Protein AF-A0A3B9MFW6-F1 (afdb_monomer_lite)

Foldseek 3Di:
DPPPVVVVVVVVVVVVVVCCVVCVVVVVVCVVPVPLLLVLVQVLVVVLQVVDPQKDWFDDDSFKTKIDGPVLLDPLQLFADDDGPSSGQWIWIWGRDPQWTKIWIKRFHGDPVSSQLVQVLLVVDPPLWDWPDPDDDPTIITTHMDTQGGNVQNPPDDSVSSSVSNVVVSVVCVVPNVVVVVVSVVVSD

pLDDT: mean 90.68, std 11.29, range [43.19, 98.69]

Secondary structure (DSSP, 8-state):
--HHHHHHHHHHHHHHHHHHHHHHHHHHHHHHT---HHHHHHHHHHHHHHHSTTEEEEEE-SSEEEEEEGGG-STTTT---SS-TT--SEEEEEEEETTEEEEEEEE-SS-HHHHHHHHHHHHHSTTT---SSSS--SS-EEEEEEEEE-GGGGTT--HHHHHHHHHHHHHHIIIIIHHHHHHHHHTT-

Radius of gyration: 21.05 Å; chains: 1; bounding box: 58×40×54 Å

Sequence (189 aa):
MLRRHIVSESEIAELCRRIYRKHQRALDLIYE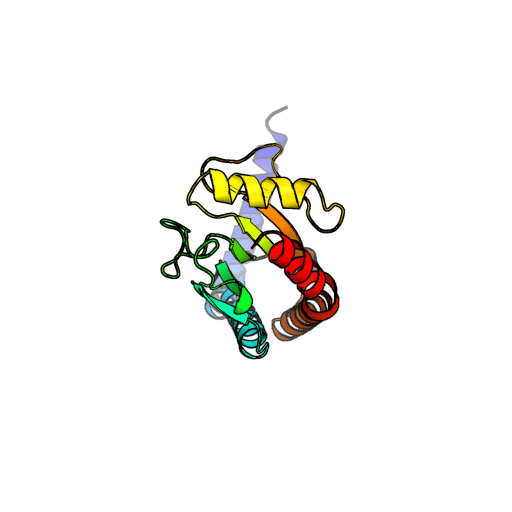HRPDQQAAVREVLEGLVREAPSLILDHSSKSYIRFAPQEWDVPTLLSGEGWTESGRILLFEFMNSPNRLKLGLHIGPGPDPIRQRLFDMAQKHPPLFRTQSKSLNRQFNVIYGKSFLMPKDYEDTNIEQLGKEIRKHWSEFESNDLPRILAAIRDES

Structure (mmCIF, N/CA/C/O backbone):
data_AF-A0A3B9MFW6-F1
#
_entry.id   AF-A0A3B9MFW6-F1
#
loop_
_atom_site.group_PDB
_atom_site.id
_atom_site.type_symbol
_atom_site.label_atom_id
_atom_site.label_alt_id
_atom_site.label_comp_id
_atom_site.label_asym_id
_atom_site.label_entity_id
_atom_site.label_seq_id
_atom_site.pdbx_PDB_ins_code
_atom_site.Cartn_x
_atom_site.Cartn_y
_atom_site.Cartn_z
_atom_site.occupancy
_atom_site.B_iso_or_equiv
_atom_site.auth_seq_id
_atom_site.auth_comp_id
_atom_site.auth_asym_id
_atom_site.auth_atom_id
_atom_site.pdbx_PDB_model_num
ATOM 1 N N . MET A 1 1 ? 38.420 25.855 -2.561 1.00 53.12 1 MET A N 1
ATOM 2 C CA . MET A 1 1 ? 38.047 24.455 -2.868 1.00 53.12 1 MET A CA 1
ATOM 3 C C . MET A 1 1 ? 36.670 24.383 -3.548 1.00 53.12 1 MET A C 1
ATOM 5 O O . MET A 1 1 ? 35.735 23.863 -2.965 1.00 53.12 1 MET A O 1
ATOM 9 N N . LEU A 1 2 ? 36.525 24.904 -4.776 1.00 49.03 2 LEU A N 1
ATOM 10 C CA . LEU A 1 2 ? 35.245 24.894 -5.527 1.00 49.03 2 LEU A CA 1
ATOM 11 C C . LEU A 1 2 ? 35.368 24.333 -6.959 1.00 49.03 2 LEU A C 1
ATOM 13 O O . LEU A 1 2 ? 34.366 24.072 -7.607 1.00 49.03 2 LEU A O 1
ATOM 17 N N . ARG A 1 3 ? 36.589 24.089 -7.457 1.00 43.19 3 ARG A N 1
ATOM 18 C CA . ARG A 1 3 ? 36.821 23.610 -8.835 1.00 43.19 3 ARG A CA 1
ATOM 19 C C . ARG A 1 3 ? 36.699 22.097 -9.020 1.00 43.19 3 ARG A C 1
ATOM 21 O O . ARG A 1 3 ? 36.562 21.643 -10.144 1.00 43.19 3 ARG A O 1
ATOM 28 N N . ARG A 1 4 ? 36.755 21.309 -7.943 1.00 45.91 4 ARG A N 1
ATOM 29 C CA . ARG A 1 4 ? 36.869 19.845 -8.051 1.00 45.91 4 ARG A CA 1
ATOM 30 C C . ARG A 1 4 ? 35.531 19.129 -8.284 1.00 45.91 4 ARG A C 1
ATOM 32 O O . ARG A 1 4 ? 35.548 18.056 -8.857 1.00 45.91 4 ARG A O 1
ATOM 39 N N . HIS A 1 5 ? 34.407 19.739 -7.898 1.00 47.66 5 HIS A N 1
ATOM 40 C CA . HIS A 1 5 ? 33.068 19.161 -8.093 1.00 47.66 5 HIS A CA 1
ATOM 41 C C . HIS A 1 5 ? 32.462 19.499 -9.468 1.00 47.66 5 HIS A C 1
ATOM 43 O O . HIS A 1 5 ? 31.729 18.694 -10.027 1.00 47.66 5 HIS A O 1
ATOM 49 N N . ILE A 1 6 ? 32.828 20.643 -10.058 1.00 51.16 6 ILE A N 1
ATOM 50 C CA . ILE A 1 6 ? 32.321 21.079 -11.374 1.00 51.16 6 ILE A CA 1
ATOM 51 C C . ILE A 1 6 ? 33.011 20.310 -12.520 1.00 51.16 6 ILE A C 1
ATOM 53 O O . ILE A 1 6 ? 32.387 19.973 -13.522 1.00 51.16 6 ILE A O 1
ATOM 57 N N . VAL A 1 7 ? 34.303 19.991 -12.371 1.00 51.62 7 VAL A N 1
ATOM 58 C CA . VAL A 1 7 ? 35.086 19.274 -13.398 1.00 51.62 7 VAL A CA 1
ATOM 59 C C . VAL A 1 7 ? 34.667 17.801 -13.512 1.00 51.62 7 VAL A C 1
ATOM 61 O O . VAL A 1 7 ? 34.563 17.286 -14.622 1.00 51.62 7 VAL A O 1
ATOM 64 N N . SER A 1 8 ? 34.332 17.142 -12.398 1.00 54.03 8 SER A N 1
ATOM 65 C CA . SER A 1 8 ? 33.863 15.750 -12.393 1.00 54.03 8 SER A CA 1
ATOM 66 C C . SER A 1 8 ? 32.491 15.570 -13.052 1.00 54.03 8 SER A C 1
ATOM 68 O O . SER A 1 8 ? 32.270 14.578 -13.742 1.00 54.03 8 SER A O 1
ATOM 70 N N . GLU A 1 9 ? 31.582 16.540 -12.907 1.00 57.72 9 GLU A N 1
ATOM 71 C CA . GLU A 1 9 ? 30.306 16.532 -13.638 1.00 57.72 9 GLU A CA 1
ATOM 72 C C . GLU A 1 9 ? 30.518 16.720 -15.148 1.00 57.72 9 GLU A C 1
ATOM 74 O O . GLU A 1 9 ? 29.837 16.083 -15.950 1.00 57.72 9 GLU A O 1
ATOM 79 N N . SER A 1 10 ? 31.508 17.529 -15.546 1.00 71.56 10 SER A N 1
ATOM 80 C CA . SER A 1 10 ? 31.838 17.776 -16.955 1.00 71.56 10 SER A CA 1
ATOM 81 C C . SER A 1 10 ? 32.406 16.540 -17.659 1.00 71.56 10 SER A C 1
ATOM 83 O O . SER A 1 10 ? 31.985 16.229 -18.774 1.00 71.56 10 SER A O 1
ATOM 85 N N . GLU A 1 11 ? 33.323 15.809 -17.021 1.00 78.69 11 GLU A N 1
ATOM 86 C CA . GLU A 1 11 ? 33.934 14.602 -17.600 1.00 78.69 11 GLU A CA 1
ATOM 87 C C . GLU A 1 11 ? 32.929 13.450 -17.719 1.00 78.69 11 GLU A C 1
ATOM 89 O O . GLU A 1 11 ? 32.847 12.798 -18.764 1.00 78.69 11 GLU A O 1
ATOM 94 N N . ILE A 1 12 ? 32.101 13.241 -16.688 1.00 82.38 12 ILE A N 1
ATOM 95 C CA . ILE A 1 12 ? 31.014 12.253 -16.730 1.00 82.38 12 ILE A CA 1
ATOM 96 C C . ILE A 1 12 ? 30.009 12.633 -17.822 1.00 82.38 12 ILE A C 1
ATOM 98 O O . ILE A 1 12 ? 29.610 11.776 -18.611 1.00 82.38 12 ILE A O 1
ATOM 102 N N . ALA A 1 13 ? 29.633 13.911 -17.928 1.00 82.38 13 ALA A N 1
ATOM 103 C CA . ALA A 1 13 ? 28.704 14.376 -18.953 1.00 82.38 13 ALA A CA 1
ATOM 104 C C . ALA A 1 13 ? 29.271 14.237 -20.376 1.00 82.38 13 ALA A C 1
ATOM 106 O O . ALA A 1 13 ? 28.531 13.914 -21.307 1.00 82.38 13 ALA A O 1
ATOM 107 N N . GLU A 1 14 ? 30.566 14.476 -20.591 1.00 87.00 14 GLU A N 1
ATOM 108 C CA . GLU A 1 14 ? 31.216 14.233 -21.884 1.00 87.00 14 GLU A CA 1
ATOM 109 C C . GLU A 1 14 ? 31.305 12.747 -22.224 1.00 87.00 14 GLU A C 1
ATOM 111 O O . GLU A 1 14 ? 31.021 12.363 -23.363 1.00 87.00 14 GLU A O 1
ATOM 116 N N . LEU A 1 15 ? 31.630 11.900 -21.245 1.00 86.38 15 LEU A N 1
ATOM 117 C CA . LEU A 1 15 ? 31.631 10.453 -21.421 1.00 86.38 15 LEU A CA 1
ATOM 118 C C . LEU A 1 15 ? 30.230 9.944 -21.781 1.00 86.38 15 LEU A C 1
ATOM 120 O O . LEU A 1 15 ? 30.081 9.226 -22.769 1.00 86.38 15 LEU A O 1
ATOM 124 N N . CYS A 1 16 ? 29.199 10.383 -21.056 1.00 84.56 16 CYS A N 1
ATOM 125 C CA . CYS A 1 16 ? 27.806 10.051 -21.352 1.00 84.56 16 CYS A CA 1
ATOM 126 C C . CYS A 1 16 ? 27.409 10.515 -22.759 1.00 84.56 16 CYS A C 1
ATOM 128 O O . CYS A 1 16 ? 26.848 9.732 -23.524 1.00 84.56 16 CYS A O 1
ATOM 130 N N . ARG A 1 17 ? 27.770 11.747 -23.156 1.00 85.88 17 ARG A N 1
ATOM 131 C CA . ARG A 1 17 ? 27.522 12.263 -24.517 1.00 85.88 17 ARG A CA 1
ATOM 132 C C . ARG A 1 17 ? 28.207 11.417 -25.590 1.00 85.88 17 ARG A C 1
ATOM 134 O O . ARG A 1 17 ? 27.612 11.167 -26.636 1.00 85.88 17 ARG A O 1
ATOM 141 N N . ARG A 1 18 ? 29.441 10.962 -25.352 1.00 90.12 18 ARG A N 1
ATOM 142 C CA . ARG A 1 18 ? 30.176 10.083 -26.276 1.00 90.12 18 ARG A CA 1
ATOM 143 C C . ARG A 1 18 ? 29.538 8.701 -26.388 1.00 90.12 18 ARG A C 1
ATOM 145 O O . ARG A 1 18 ? 29.391 8.212 -27.505 1.00 90.12 18 ARG A O 1
ATOM 152 N N . ILE A 1 19 ? 29.153 8.094 -25.264 1.00 89.06 19 ILE A N 1
ATOM 153 C CA . ILE A 1 19 ? 28.461 6.798 -25.233 1.00 89.06 19 ILE A CA 1
ATOM 154 C C . ILE A 1 19 ? 27.134 6.908 -25.982 1.00 89.06 19 ILE A C 1
ATOM 156 O O . ILE A 1 19 ? 26.886 6.108 -26.883 1.00 89.06 19 ILE A O 1
ATOM 160 N N . TYR A 1 20 ? 26.339 7.939 -25.676 1.00 86.00 20 TYR A N 1
ATOM 161 C CA . TYR A 1 20 ? 25.053 8.161 -26.324 1.00 86.00 20 TYR A CA 1
ATOM 162 C C . TYR A 1 20 ? 25.209 8.341 -27.833 1.00 86.00 20 TYR A C 1
ATOM 164 O O . TYR A 1 20 ? 24.605 7.597 -28.587 1.00 86.00 20 TYR A O 1
ATOM 172 N N . ARG A 1 21 ? 26.105 9.222 -28.302 1.00 88.75 21 ARG A N 1
ATOM 173 C CA . ARG A 1 21 ? 26.347 9.407 -29.748 1.00 88.75 21 ARG A CA 1
ATOM 174 C C . ARG A 1 21 ? 26.809 8.131 -30.453 1.00 88.75 21 ARG A C 1
ATOM 176 O O . ARG A 1 21 ? 26.393 7.872 -31.576 1.00 88.75 21 ARG A O 1
ATOM 183 N N . LYS A 1 22 ? 27.685 7.344 -29.821 1.00 93.44 22 LYS A N 1
ATOM 184 C CA . LYS A 1 22 ? 28.248 6.125 -30.421 1.00 93.44 22 LYS A CA 1
ATOM 185 C C . LYS A 1 22 ? 27.229 4.985 -30.492 1.00 93.44 22 LYS A C 1
ATOM 187 O O . LYS A 1 22 ? 27.280 4.184 -31.421 1.00 93.44 22 LYS A O 1
ATOM 192 N N . HIS A 1 23 ? 26.326 4.907 -29.518 1.00 92.00 23 HIS A N 1
ATOM 193 C CA . HIS A 1 23 ? 25.383 3.800 -29.358 1.00 92.00 23 HIS A CA 1
ATOM 194 C C . HIS A 1 23 ? 23.920 4.248 -29.420 1.00 92.00 23 HIS A C 1
ATOM 196 O O . HIS A 1 23 ? 23.051 3.521 -28.951 1.00 92.00 23 HIS A O 1
ATOM 202 N N . GLN A 1 24 ? 23.644 5.406 -30.025 1.00 86.88 24 GLN A N 1
ATOM 203 C CA . GLN A 1 24 ? 22.339 6.070 -29.991 1.00 86.88 24 GLN A CA 1
ATOM 204 C C . GLN A 1 24 ? 21.205 5.121 -30.369 1.00 86.88 24 GLN A C 1
ATOM 206 O O . GLN A 1 24 ? 20.318 4.884 -29.566 1.00 86.88 24 GLN A O 1
ATOM 211 N N . ARG A 1 25 ? 21.295 4.474 -31.537 1.00 86.12 25 ARG A N 1
ATOM 212 C CA . ARG A 1 25 ? 20.259 3.546 -32.011 1.00 86.12 25 ARG A CA 1
ATOM 213 C C . ARG A 1 25 ? 19.995 2.395 -31.038 1.00 86.12 25 ARG A C 1
ATOM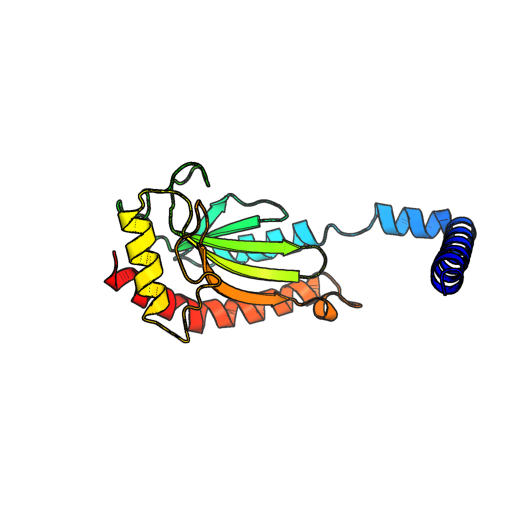 215 O O . ARG A 1 25 ? 18.853 1.991 -30.883 1.00 86.12 25 ARG A O 1
ATOM 222 N N . ALA A 1 26 ? 21.035 1.859 -30.399 1.00 85.31 26 ALA A N 1
ATOM 223 C CA . ALA A 1 26 ? 20.880 0.780 -29.427 1.00 85.31 26 ALA A CA 1
ATOM 224 C C . ALA A 1 26 ? 20.267 1.289 -28.115 1.00 85.31 26 ALA A C 1
ATOM 226 O O . ALA A 1 26 ? 19.393 0.631 -27.567 1.00 85.31 26 ALA A O 1
ATOM 227 N N . LEU A 1 27 ? 20.692 2.458 -27.627 1.00 84.75 27 LEU A N 1
ATOM 228 C CA . LEU A 1 27 ? 20.162 3.061 -26.402 1.00 84.75 27 LEU A CA 1
ATOM 229 C C . LEU A 1 27 ? 18.717 3.536 -26.567 1.00 84.75 27 LEU A C 1
ATOM 231 O O . LEU A 1 27 ? 17.918 3.326 -25.661 1.00 84.75 27 LEU A O 1
ATOM 235 N N . ASP A 1 28 ? 18.379 4.109 -27.721 1.00 81.62 28 ASP A N 1
ATOM 236 C CA . ASP A 1 28 ? 17.018 4.520 -28.065 1.00 81.62 28 ASP A CA 1
ATOM 237 C C . ASP A 1 28 ? 16.109 3.288 -28.162 1.00 81.62 28 ASP A C 1
ATOM 239 O O . ASP A 1 28 ? 15.074 3.259 -27.509 1.00 81.62 28 ASP A O 1
ATOM 243 N N . LEU A 1 29 ? 16.541 2.213 -28.837 1.00 82.12 29 LEU A N 1
ATOM 244 C CA . LEU A 1 29 ? 15.804 0.940 -28.859 1.00 82.12 29 LEU A CA 1
ATOM 245 C C . LEU A 1 29 ? 15.634 0.330 -27.458 1.00 82.12 29 LEU A C 1
ATOM 247 O O . LEU A 1 29 ? 14.560 -0.165 -27.129 1.00 82.12 29 LEU A O 1
ATOM 251 N N . ILE A 1 30 ? 16.670 0.363 -26.611 1.00 79.50 30 ILE A N 1
ATOM 252 C CA . ILE A 1 30 ? 16.579 -0.103 -25.216 1.00 79.50 30 ILE A CA 1
ATOM 253 C C . ILE A 1 30 ? 15.569 0.739 -24.429 1.00 79.50 30 ILE A C 1
ATOM 255 O O . ILE A 1 30 ? 14.824 0.193 -23.619 1.00 79.50 30 ILE A O 1
ATOM 259 N N . TYR A 1 31 ? 15.546 2.054 -24.647 1.00 73.31 31 TYR A N 1
ATOM 260 C CA . TYR A 1 31 ? 14.617 2.959 -23.981 1.00 73.31 31 TYR A CA 1
ATOM 261 C C . TYR A 1 31 ? 13.174 2.754 -24.463 1.00 73.31 31 TYR A C 1
ATOM 263 O O . TYR A 1 31 ? 12.275 2.629 -23.635 1.00 73.31 31 TYR A O 1
ATOM 271 N N . GLU A 1 32 ? 12.958 2.653 -25.777 1.00 74.12 32 GLU A N 1
ATOM 272 C CA . GLU A 1 32 ? 11.653 2.408 -26.409 1.00 74.12 32 GLU A CA 1
ATOM 273 C C . GLU A 1 32 ? 11.050 1.064 -25.995 1.00 74.12 32 GLU A C 1
ATOM 275 O O . GLU A 1 32 ? 9.850 0.967 -25.742 1.00 74.12 32 GLU A O 1
ATOM 280 N N . HIS A 1 33 ? 11.884 0.030 -25.883 1.00 72.06 33 HIS A N 1
ATOM 281 C CA . HIS A 1 33 ? 11.461 -1.304 -25.469 1.00 72.06 33 HIS A CA 1
ATOM 282 C C . HIS A 1 33 ? 11.643 -1.559 -23.972 1.00 72.06 33 HIS A C 1
ATOM 284 O O . HIS A 1 33 ? 11.517 -2.707 -23.536 1.00 72.06 33 HIS A O 1
ATOM 290 N N . ARG A 1 34 ? 11.930 -0.524 -23.166 1.00 70.81 34 ARG A N 1
ATOM 291 C CA . ARG A 1 34 ? 12.083 -0.690 -21.721 1.00 70.81 34 ARG A CA 1
ATOM 292 C C . ARG A 1 34 ? 10.754 -1.197 -21.150 1.00 70.81 34 ARG A C 1
ATOM 294 O O . ARG A 1 34 ? 9.758 -0.478 -21.229 1.00 70.81 34 ARG A O 1
ATOM 301 N N . PRO A 1 35 ? 10.720 -2.394 -20.539 1.00 70.50 35 PRO A N 1
ATOM 302 C CA . PRO A 1 35 ? 9.499 -2.903 -19.935 1.00 70.50 35 PRO A CA 1
ATOM 303 C C . PRO A 1 35 ? 8.997 -1.924 -18.874 1.00 70.50 35 PRO A C 1
ATOM 305 O O . PRO A 1 35 ? 9.786 -1.442 -18.053 1.00 70.50 35 PRO A O 1
ATOM 308 N N . ASP A 1 36 ? 7.693 -1.643 -18.866 1.00 86.94 36 ASP A N 1
ATOM 309 C CA . ASP A 1 36 ? 7.070 -0.878 -17.788 1.00 86.94 36 ASP A CA 1
ATOM 310 C C . ASP A 1 36 ? 7.022 -1.746 -16.525 1.00 86.94 36 ASP A C 1
ATOM 312 O O . ASP A 1 36 ? 6.044 -2.435 -16.225 1.00 86.94 36 ASP A O 1
ATOM 316 N N . GLN A 1 37 ? 8.141 -1.746 -15.801 1.00 87.88 37 GLN A N 1
ATOM 317 C CA . GLN A 1 37 ? 8.324 -2.539 -14.591 1.00 87.88 37 GLN A CA 1
ATOM 318 C C . GLN A 1 37 ? 7.263 -2.200 -13.539 1.00 87.88 37 GLN A C 1
ATOM 320 O O . GLN A 1 37 ? 6.787 -3.098 -12.854 1.00 87.88 37 GLN A O 1
ATOM 325 N N . GLN A 1 38 ? 6.852 -0.932 -13.430 1.00 91.69 38 GLN A N 1
ATOM 326 C CA . GLN A 1 38 ? 5.848 -0.515 -12.449 1.00 91.69 38 GLN A CA 1
ATOM 327 C C . GLN A 1 38 ? 4.468 -1.059 -12.803 1.00 91.69 38 GLN A C 1
ATOM 329 O O . GLN A 1 38 ? 3.775 -1.547 -11.914 1.00 91.69 38 GLN A O 1
ATOM 334 N N . ALA A 1 39 ? 4.085 -1.027 -14.083 1.00 93.50 39 ALA A N 1
ATOM 335 C CA . ALA A 1 39 ? 2.846 -1.652 -14.530 1.00 93.50 39 ALA A CA 1
ATOM 336 C C . ALA A 1 39 ? 2.850 -3.156 -14.236 1.00 93.50 39 ALA A C 1
ATOM 338 O O . ALA A 1 39 ? 1.893 -3.667 -13.669 1.00 93.50 39 ALA A O 1
ATOM 339 N N . ALA A 1 40 ? 3.945 -3.856 -14.524 1.00 93.50 40 ALA A N 1
ATOM 340 C CA . ALA A 1 40 ? 4.004 -5.288 -14.263 1.00 93.50 40 ALA A CA 1
ATOM 341 C C . ALA A 1 40 ? 4.011 -5.633 -12.758 1.00 93.50 40 ALA A C 1
ATOM 343 O O . ALA A 1 40 ? 3.341 -6.578 -12.348 1.00 93.50 40 ALA A O 1
ATOM 344 N N . VAL A 1 41 ? 4.691 -4.847 -11.913 1.00 95.94 41 VAL A N 1
ATOM 345 C CA . VAL A 1 41 ? 4.608 -4.989 -10.445 1.00 95.94 41 VAL A CA 1
ATOM 346 C C . VAL A 1 41 ? 3.182 -4.743 -9.953 1.00 95.94 41 VAL A C 1
ATOM 348 O O . VAL A 1 41 ? 2.682 -5.511 -9.134 1.00 95.94 41 VAL A O 1
ATOM 351 N N . ARG A 1 42 ? 2.506 -3.714 -10.476 1.00 97.06 42 ARG A N 1
ATOM 352 C CA . ARG A 1 42 ? 1.097 -3.442 -10.176 1.00 97.06 42 ARG A CA 1
ATOM 353 C C . ARG A 1 42 ? 0.223 -4.652 -10.510 1.00 97.06 42 ARG A C 1
ATOM 355 O O . ARG A 1 42 ? -0.533 -5.067 -9.643 1.00 97.06 42 ARG A O 1
ATOM 362 N N . GLU A 1 43 ? 0.342 -5.231 -11.705 1.00 97.00 43 GLU A N 1
ATOM 363 C CA . GLU A 1 43 ? -0.459 -6.404 -12.098 1.00 97.00 43 GLU A CA 1
ATOM 364 C C . GLU A 1 43 ? -0.252 -7.591 -11.149 1.00 97.00 43 GLU A C 1
ATOM 366 O O . GLU A 1 43 ? -1.213 -8.245 -10.746 1.00 97.00 43 GLU A O 1
ATOM 371 N N . VAL A 1 44 ? 0.994 -7.839 -10.721 1.00 97.62 44 VAL A N 1
ATOM 372 C CA . VAL A 1 44 ? 1.288 -8.880 -9.724 1.00 97.62 44 VAL A CA 1
ATOM 373 C C . VAL A 1 44 ? 0.577 -8.588 -8.401 1.00 97.62 44 VAL A C 1
ATOM 375 O O . VAL A 1 44 ? -0.050 -9.484 -7.842 1.00 97.62 44 VAL A O 1
ATOM 378 N N . LEU A 1 45 ? 0.651 -7.352 -7.902 1.00 98.38 45 LEU A N 1
ATOM 379 C CA . LEU A 1 45 ? 0.032 -6.961 -6.632 1.00 98.38 45 LEU A CA 1
ATOM 380 C C . LEU A 1 45 ? -1.496 -7.002 -6.689 1.00 98.38 45 LEU A C 1
ATOM 382 O O . LEU A 1 45 ? -2.121 -7.517 -5.768 1.00 98.38 45 LEU A O 1
ATOM 386 N N . GLU A 1 46 ? -2.104 -6.495 -7.761 1.00 98.44 46 GLU A N 1
ATOM 387 C CA . GLU A 1 46 ? -3.554 -6.567 -7.927 1.00 98.44 46 GLU A CA 1
ATOM 388 C C . GLU A 1 46 ? -4.034 -8.018 -8.035 1.00 98.44 46 GLU A C 1
ATOM 390 O O . GLU A 1 46 ? -5.070 -8.353 -7.466 1.00 98.44 46 GLU A O 1
ATOM 395 N N . GLY A 1 47 ? -3.284 -8.882 -8.729 1.00 98.19 47 GLY A N 1
ATOM 396 C CA . GLY A 1 47 ? -3.558 -10.317 -8.781 1.00 98.19 47 GLY A CA 1
ATOM 397 C C . GLY A 1 47 ? -3.553 -10.949 -7.390 1.00 98.19 47 GLY A C 1
ATOM 398 O O . GLY A 1 47 ? -4.532 -11.577 -7.006 1.00 98.19 47 GLY A O 1
ATOM 399 N N . LEU A 1 48 ? -2.509 -10.690 -6.596 1.00 98.31 48 LEU A N 1
ATOM 400 C CA . LEU A 1 48 ? -2.394 -11.205 -5.227 1.00 98.31 48 LEU A CA 1
ATOM 401 C C . LEU A 1 48 ? -3.533 -10.738 -4.315 1.00 98.31 48 LEU A C 1
ATOM 403 O O . LEU A 1 48 ? -4.072 -11.531 -3.549 1.00 98.31 48 LEU A O 1
ATOM 407 N N . VAL A 1 49 ? -3.939 -9.469 -4.418 1.00 98.19 49 VAL A N 1
ATOM 408 C CA . VAL A 1 49 ? -5.082 -8.946 -3.655 1.00 98.19 49 VAL A CA 1
ATOM 409 C C . VAL A 1 49 ? -6.388 -9.616 -4.089 1.00 98.19 49 VAL A C 1
ATOM 411 O O . VAL A 1 49 ? -7.187 -9.969 -3.233 1.00 98.19 49 VAL A O 1
ATOM 414 N N . ARG A 1 50 ? -6.615 -9.807 -5.396 1.00 97.44 50 ARG A N 1
ATOM 415 C CA . ARG A 1 50 ? -7.837 -10.451 -5.919 1.00 97.44 50 ARG A CA 1
ATOM 416 C C . ARG A 1 50 ? -7.913 -11.943 -5.592 1.00 97.44 50 ARG A C 1
ATOM 418 O O . ARG A 1 50 ? -9.011 -12.472 -5.455 1.00 97.44 50 ARG A O 1
ATOM 425 N N . GLU A 1 51 ? -6.771 -12.617 -5.506 1.00 97.31 51 GLU A N 1
ATOM 426 C CA . GLU A 1 51 ? -6.678 -14.031 -5.130 1.00 97.31 51 GLU A CA 1
ATOM 427 C C . GLU A 1 51 ? -6.946 -14.251 -3.631 1.00 97.31 51 GLU A C 1
ATOM 429 O O . GLU A 1 51 ? -7.395 -15.332 -3.254 1.00 97.31 51 GLU A O 1
ATOM 434 N N . ALA A 1 52 ? -6.720 -13.237 -2.788 1.00 95.44 52 ALA A N 1
ATOM 435 C CA . ALA A 1 52 ? -6.967 -13.279 -1.350 1.00 95.44 52 ALA A CA 1
ATOM 436 C C . ALA A 1 52 ? -8.455 -12.999 -1.026 1.00 95.44 52 ALA A C 1
ATOM 438 O O . ALA A 1 52 ? -8.893 -11.850 -1.103 1.00 95.44 52 ALA A O 1
ATOM 439 N N . PRO A 1 53 ? -9.254 -13.998 -0.591 1.00 90.62 53 PRO A N 1
ATOM 440 C CA . PRO A 1 53 ? -10.714 -13.857 -0.501 1.00 90.62 53 PRO A CA 1
ATOM 441 C C . PRO A 1 53 ? -11.210 -12.814 0.508 1.00 90.62 53 PRO A C 1
ATOM 443 O O . PRO A 1 53 ? -12.335 -12.341 0.399 1.00 90.62 53 PRO A O 1
ATOM 446 N N . SER A 1 54 ? -10.399 -12.479 1.513 1.00 94.81 54 SER A N 1
ATOM 447 C CA . SER A 1 54 ? -10.753 -11.521 2.565 1.00 94.81 54 SER A CA 1
ATOM 448 C C . SER A 1 54 ? -10.324 -10.087 2.256 1.00 94.81 54 SER A C 1
ATOM 450 O O . SER A 1 54 ? -10.515 -9.215 3.104 1.00 94.81 54 SER A O 1
ATOM 452 N N . LEU A 1 55 ? -9.697 -9.833 1.102 1.00 97.88 55 LEU A N 1
ATOM 453 C CA . LEU A 1 55 ? -9.196 -8.518 0.713 1.00 97.88 55 LEU A CA 1
ATOM 454 C C . LEU A 1 55 ? -9.976 -7.962 -0.476 1.00 97.88 55 LEU A C 1
ATOM 456 O O . LEU A 1 55 ? -10.422 -8.682 -1.363 1.00 97.88 55 LEU A O 1
ATOM 460 N N . ILE A 1 56 ? -10.118 -6.643 -0.494 1.00 97.88 56 ILE A N 1
ATOM 461 C CA . ILE A 1 56 ? -10.772 -5.895 -1.559 1.00 97.88 56 ILE A CA 1
ATOM 462 C C . ILE A 1 56 ? -9.778 -4.870 -2.085 1.00 97.88 56 ILE A C 1
ATOM 464 O O . ILE A 1 56 ? -9.195 -4.093 -1.323 1.00 97.88 56 ILE A O 1
ATOM 468 N N . LEU A 1 57 ? -9.598 -4.869 -3.404 1.00 98.00 57 LEU A N 1
ATOM 469 C CA . LEU A 1 57 ? -8.821 -3.850 -4.092 1.00 98.00 57 LEU A CA 1
ATOM 470 C C . LEU A 1 57 ? -9.552 -2.501 -4.017 1.00 98.00 57 LEU A C 1
ATOM 472 O O . LEU A 1 57 ? -10.752 -2.417 -4.267 1.00 98.00 57 LEU A O 1
ATOM 476 N N . ASP A 1 58 ? -8.812 -1.450 -3.691 1.00 97.56 58 ASP A N 1
ATOM 477 C CA . ASP A 1 58 ? -9.285 -0.067 -3.694 1.00 97.56 58 ASP A CA 1
ATOM 478 C C . ASP A 1 58 ? -8.656 0.678 -4.891 1.00 97.56 58 ASP A C 1
ATOM 480 O O . ASP A 1 58 ? -8.234 0.061 -5.872 1.00 97.56 58 ASP A O 1
ATOM 484 N N . HIS A 1 59 ? -8.573 2.008 -4.847 1.00 96.38 59 HIS A N 1
ATOM 485 C CA . HIS A 1 59 ? -7.917 2.795 -5.881 1.00 96.38 59 HIS A CA 1
ATOM 486 C C . HIS A 1 59 ? -6.501 2.268 -6.169 1.00 96.38 59 HIS A C 1
ATOM 488 O O . HIS A 1 59 ? -5.617 2.277 -5.305 1.00 96.38 59 HIS A O 1
ATOM 494 N N . SER A 1 60 ? -6.259 1.916 -7.431 1.00 96.00 60 SER A N 1
ATOM 495 C CA . SER A 1 60 ? -4.984 1.393 -7.905 1.00 96.00 60 SER A CA 1
ATOM 496 C C . SER A 1 60 ? -4.477 2.171 -9.118 1.00 96.00 60 SER A C 1
ATOM 498 O O . SER A 1 60 ? -5.201 2.432 -10.080 1.00 96.00 60 SER A O 1
ATOM 500 N N . SER A 1 61 ? -3.203 2.539 -9.073 1.00 95.44 61 SER A N 1
ATOM 501 C CA . SER A 1 61 ? -2.444 3.160 -10.151 1.00 95.44 61 SER A CA 1
ATOM 502 C C . SER A 1 61 ? -1.077 2.488 -10.270 1.00 95.44 61 SER A C 1
ATOM 504 O O . SER A 1 61 ? -0.732 1.596 -9.498 1.00 95.44 61 SER A O 1
ATOM 506 N N . LYS A 1 62 ? -0.251 2.924 -11.229 1.00 92.56 62 LYS A N 1
ATOM 507 C CA . LYS A 1 62 ? 1.115 2.390 -11.373 1.00 92.56 62 LYS A CA 1
ATOM 508 C C . LYS A 1 62 ? 1.960 2.590 -10.113 1.00 92.56 62 LYS A C 1
ATOM 510 O O . LYS A 1 62 ? 2.779 1.733 -9.809 1.00 92.56 62 LYS A O 1
ATOM 515 N N . SER A 1 63 ? 1.760 3.697 -9.397 1.00 94.81 63 SER A N 1
ATOM 516 C CA . SER A 1 63 ? 2.597 4.084 -8.254 1.00 94.81 63 SER A CA 1
ATOM 517 C C . SER A 1 63 ? 1.972 3.767 -6.900 1.00 94.81 63 SER A C 1
ATOM 519 O O . SER A 1 63 ? 2.707 3.616 -5.928 1.00 94.81 63 SER A O 1
ATOM 521 N N . TYR A 1 64 ? 0.642 3.673 -6.831 1.00 97.62 64 TYR A N 1
ATOM 522 C CA . TYR A 1 64 ? -0.086 3.434 -5.588 1.00 97.62 64 TYR A CA 1
ATOM 523 C C . TYR A 1 64 ? -1.130 2.350 -5.789 1.00 97.62 64 TYR A C 1
ATOM 525 O O . TYR A 1 64 ? -2.091 2.563 -6.523 1.00 97.62 64 TYR A O 1
ATOM 533 N N . ILE A 1 65 ? -0.955 1.215 -5.120 1.00 98.56 65 ILE A N 1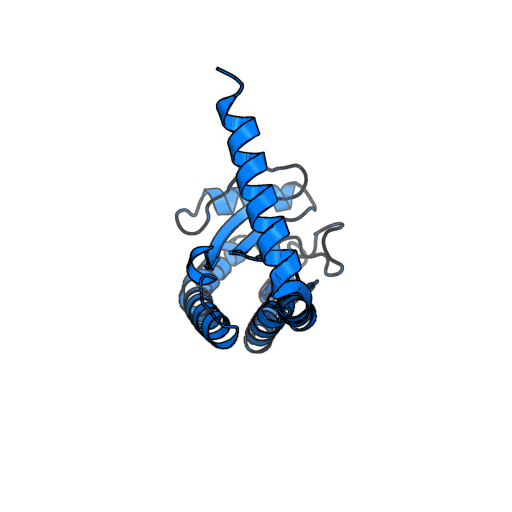
ATOM 534 C CA . ILE A 1 65 ? -1.913 0.108 -5.141 1.00 98.56 65 ILE A CA 1
ATOM 535 C C . ILE A 1 65 ? -2.498 0.002 -3.741 1.00 98.56 65 ILE A C 1
ATOM 537 O O . ILE A 1 65 ? -1.763 -0.290 -2.794 1.00 98.56 65 ILE A O 1
ATOM 541 N N . ARG A 1 66 ? -3.795 0.287 -3.602 1.00 98.62 66 ARG A N 1
ATOM 542 C CA . ARG A 1 66 ? -4.484 0.291 -2.309 1.00 98.62 66 ARG A CA 1
ATOM 543 C C . ARG A 1 66 ? -5.428 -0.886 -2.180 1.00 98.62 66 ARG A C 1
ATOM 545 O O . ARG A 1 66 ? -6.022 -1.321 -3.163 1.00 98.62 66 ARG A O 1
ATOM 552 N N . PHE A 1 67 ? -5.568 -1.385 -0.962 1.00 98.69 67 PHE A N 1
ATOM 553 C CA . PHE A 1 67 ? -6.505 -2.452 -0.633 1.00 98.69 67 PHE A CA 1
ATOM 554 C C . PHE A 1 67 ? -6.869 -2.408 0.851 1.00 98.69 67 PHE A C 1
ATOM 556 O O . PHE A 1 67 ? -6.170 -1.795 1.664 1.00 98.69 67 PHE A O 1
ATOM 563 N N . ALA A 1 68 ? -7.958 -3.079 1.208 1.00 98.19 68 ALA A N 1
ATOM 564 C CA . ALA A 1 68 ? -8.357 -3.284 2.592 1.00 98.19 68 ALA A CA 1
ATOM 565 C C . ALA A 1 68 ? -8.965 -4.677 2.801 1.00 98.19 68 ALA A C 1
ATOM 567 O O . ALA A 1 68 ? -9.519 -5.258 1.870 1.00 98.19 68 ALA A O 1
ATOM 568 N N . PRO A 1 69 ? -8.887 -5.213 4.024 1.00 97.88 69 PRO A N 1
ATOM 569 C CA . PRO A 1 69 ? -9.738 -6.299 4.490 1.00 97.88 69 PRO A CA 1
ATOM 570 C C . PRO A 1 69 ? -11.220 -5.950 4.351 1.00 97.88 69 PRO A C 1
ATOM 572 O O . PRO A 1 69 ? -11.648 -4.884 4.785 1.00 97.88 69 PRO A O 1
ATOM 575 N N . GLN A 1 70 ? -12.013 -6.871 3.806 1.00 96.38 70 GLN A N 1
ATOM 576 C CA . GLN A 1 70 ? -13.461 -6.692 3.662 1.00 96.38 70 GLN A CA 1
ATOM 577 C C . GLN A 1 70 ? -14.159 -6.466 5.011 1.00 96.38 70 GLN A C 1
ATOM 579 O O . GLN A 1 70 ? -15.126 -5.716 5.092 1.00 96.38 70 GLN A O 1
ATOM 584 N N . GLU A 1 71 ? -13.661 -7.085 6.086 1.00 95.69 71 GLU A N 1
ATOM 585 C CA . GLU A 1 71 ? -14.221 -6.921 7.434 1.00 95.69 71 GLU A CA 1
ATOM 586 C C . GLU A 1 71 ? -14.098 -5.491 7.988 1.00 95.69 71 GLU A C 1
ATOM 588 O O . GLU A 1 71 ? -14.743 -5.170 8.983 1.00 95.69 71 GLU A O 1
ATOM 593 N N . TRP A 1 72 ? -13.305 -4.622 7.351 1.00 96.44 72 TRP A N 1
ATOM 594 C CA . TRP A 1 72 ? -13.198 -3.210 7.720 1.00 96.44 72 TRP A CA 1
ATOM 595 C C . TRP A 1 72 ? -14.271 -2.326 7.076 1.00 96.44 72 TRP A C 1
ATOM 597 O O . TRP A 1 72 ? -14.309 -1.135 7.371 1.00 96.44 72 TRP A O 1
ATOM 607 N N . ASP A 1 73 ? -15.177 -2.864 6.256 1.00 95.25 73 ASP A N 1
ATOM 608 C CA . ASP A 1 73 ? -16.304 -2.111 5.685 1.00 95.25 73 ASP A CA 1
ATOM 609 C C . ASP A 1 73 ? -17.436 -1.909 6.714 1.00 95.25 73 ASP A C 1
ATOM 611 O O . ASP A 1 73 ? -18.592 -2.278 6.508 1.00 95.25 73 ASP A O 1
ATOM 615 N N . VAL A 1 74 ? -17.088 -1.309 7.853 1.00 94.75 74 VAL A N 1
ATOM 616 C CA . VAL A 1 74 ? -17.990 -0.927 8.947 1.00 94.75 74 VAL A CA 1
ATOM 617 C C . VAL A 1 74 ? -18.109 0.600 9.028 1.00 94.75 74 VAL A C 1
ATOM 619 O O . VAL A 1 74 ? -17.161 1.298 8.659 1.00 94.75 74 VAL A O 1
ATOM 622 N N . PRO A 1 75 ? -19.219 1.163 9.551 1.00 94.25 75 PRO A N 1
ATOM 623 C CA . PRO A 1 75 ? -19.456 2.612 9.534 1.00 94.25 75 PRO A CA 1
ATOM 624 C C . PRO A 1 75 ? -18.304 3.460 10.095 1.00 94.25 75 PRO A C 1
ATOM 626 O O . PRO A 1 75 ? -17.983 4.506 9.538 1.00 94.25 75 PRO A O 1
ATOM 629 N N . THR A 1 76 ? -17.642 2.996 11.159 1.00 92.94 76 THR A N 1
ATOM 630 C CA . THR A 1 76 ? -16.499 3.693 11.770 1.00 92.94 76 THR A CA 1
ATOM 631 C C . THR A 1 76 ? -15.321 3.830 10.803 1.00 92.94 76 THR A C 1
ATOM 633 O O . THR A 1 76 ? -14.700 4.889 10.733 1.00 92.94 76 THR A O 1
ATOM 636 N N . LEU A 1 77 ? -15.007 2.784 10.037 1.00 95.75 77 LEU A N 1
ATOM 637 C CA . LEU A 1 77 ? -13.854 2.760 9.133 1.00 95.75 77 LEU A CA 1
ATOM 638 C C . LEU A 1 77 ? -14.192 3.240 7.710 1.00 95.75 77 LEU A C 1
ATOM 640 O O . LEU A 1 77 ? -13.278 3.577 6.958 1.00 95.75 77 LEU A O 1
ATOM 644 N N . LEU A 1 78 ? -15.480 3.374 7.380 1.00 96.44 78 LEU A N 1
ATOM 645 C CA . LEU A 1 78 ? -16.010 4.014 6.165 1.00 96.44 78 LEU A CA 1
ATOM 646 C C . LEU A 1 78 ? -16.284 5.524 6.342 1.00 96.44 78 LEU A C 1
ATOM 648 O O . LEU A 1 78 ? -17.138 6.100 5.672 1.00 96.44 78 LEU A O 1
ATOM 652 N N . SER A 1 79 ? -15.575 6.168 7.270 1.00 95.19 79 SER A N 1
ATOM 653 C CA . SER A 1 79 ? -15.700 7.600 7.587 1.00 95.19 79 SER A CA 1
ATOM 654 C C . SER A 1 79 ? -14.593 8.468 6.970 1.00 95.19 79 SER A C 1
ATOM 656 O O . SER A 1 79 ? -14.377 9.604 7.384 1.00 95.19 79 SER A O 1
ATOM 658 N N . GLY A 1 80 ? -13.839 7.929 6.014 1.00 95.38 80 GLY A N 1
ATOM 659 C CA . GLY A 1 80 ? -12.752 8.628 5.340 1.00 95.38 80 GLY A CA 1
ATOM 660 C C . GLY A 1 80 ? -13.248 9.694 4.360 1.00 95.38 80 GLY A C 1
ATOM 661 O O . GLY A 1 80 ? -14.270 9.530 3.697 1.00 95.38 80 GLY A O 1
ATOM 662 N N . GLU A 1 81 ? -12.485 10.779 4.222 1.00 93.69 81 GLU A N 1
ATOM 663 C CA . GLU A 1 81 ? -12.874 11.949 3.426 1.00 93.69 81 GLU A CA 1
ATOM 664 C C . GLU A 1 81 ? -11.767 12.387 2.458 1.00 93.69 81 GLU A C 1
ATOM 666 O O . GLU A 1 81 ? -10.685 12.799 2.867 1.00 93.69 81 GLU A O 1
ATOM 671 N N . GLY A 1 82 ? -12.039 12.363 1.150 1.00 91.75 82 GLY A N 1
ATOM 672 C CA . GLY A 1 82 ? -11.163 12.987 0.147 1.00 91.75 82 GLY A CA 1
ATOM 673 C C . GLY A 1 82 ? -9.863 12.235 -0.170 1.00 91.75 82 GLY A C 1
ATOM 674 O O . GLY A 1 82 ? -8.946 12.836 -0.728 1.00 91.75 82 GLY A O 1
ATOM 675 N N . TRP A 1 83 ? -9.767 10.942 0.166 1.00 94.69 83 TRP A N 1
ATOM 676 C CA . TRP A 1 83 ? -8.613 10.103 -0.191 1.00 94.69 83 TRP A CA 1
ATOM 677 C C . TRP A 1 83 ? -8.900 9.117 -1.330 1.00 94.69 83 TRP A C 1
ATOM 679 O O . TRP A 1 83 ? -8.180 9.106 -2.329 1.00 94.69 83 TRP A O 1
ATOM 689 N N . THR A 1 84 ? -9.954 8.315 -1.196 1.00 95.56 84 THR A N 1
ATOM 690 C CA . THR A 1 84 ? -10.446 7.378 -2.215 1.00 95.56 84 THR A CA 1
ATOM 691 C C . THR A 1 84 ? -11.968 7.456 -2.287 1.00 95.56 84 THR A C 1
ATOM 693 O O . THR A 1 84 ? -12.623 7.911 -1.349 1.00 95.56 84 THR A O 1
ATOM 696 N N . GLU A 1 85 ? -12.547 7.002 -3.399 1.00 95.31 85 GLU A N 1
ATOM 697 C CA . GLU A 1 85 ? -14.006 6.978 -3.585 1.00 95.31 85 GLU A CA 1
ATOM 698 C C . GLU A 1 85 ? -14.712 5.998 -2.636 1.00 95.31 85 GLU A C 1
ATOM 700 O O . GLU A 1 85 ? -15.905 6.139 -2.386 1.00 95.31 85 GLU A O 1
ATOM 705 N N . SER A 1 86 ? -13.981 5.029 -2.072 1.00 96.44 86 SER A N 1
ATOM 706 C CA . SER A 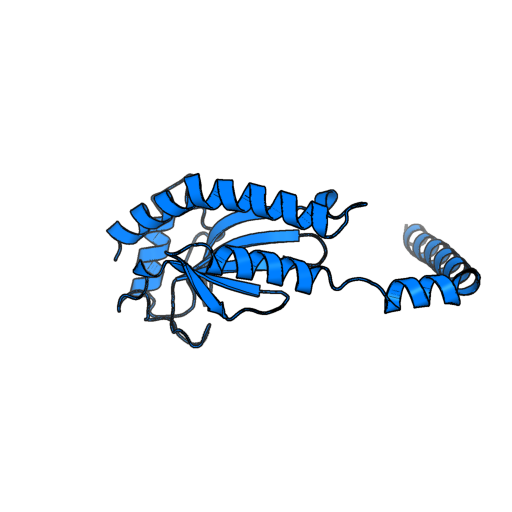1 86 ? -14.523 4.054 -1.121 1.00 96.44 86 SER A CA 1
ATOM 707 C C . SER A 1 86 ? -14.883 4.643 0.242 1.00 96.44 86 SER A C 1
ATOM 709 O O . SER A 1 86 ? -15.585 3.991 1.009 1.00 96.44 86 SER A O 1
ATOM 711 N N . GLY A 1 87 ? -14.379 5.836 0.578 1.00 97.00 87 GLY A N 1
ATOM 712 C CA . GLY A 1 87 ? -14.581 6.434 1.899 1.00 97.00 87 GLY A CA 1
ATOM 713 C C . GLY A 1 87 ? -13.868 5.687 3.031 1.00 97.00 87 GLY A C 1
ATOM 714 O O . GLY A 1 87 ? -14.183 5.898 4.197 1.00 97.00 87 GLY A O 1
ATOM 715 N N . ARG A 1 88 ? -12.904 4.804 2.739 1.00 97.56 88 ARG A N 1
ATOM 716 C CA . ARG A 1 88 ? -12.138 4.107 3.782 1.00 97.56 88 ARG A CA 1
ATOM 717 C C . ARG A 1 88 ? -11.132 5.044 4.444 1.00 97.56 88 ARG A C 1
ATOM 719 O O . ARG A 1 88 ? -10.307 5.669 3.779 1.00 97.56 88 ARG A O 1
ATOM 726 N N . ILE A 1 89 ? -11.158 5.097 5.773 1.00 97.38 89 ILE A N 1
ATOM 727 C CA . ILE A 1 89 ? -10.182 5.853 6.571 1.00 97.38 89 ILE A CA 1
ATOM 728 C C . ILE A 1 89 ? -8.898 5.055 6.829 1.00 97.38 89 ILE A C 1
ATOM 730 O O . ILE A 1 89 ? -7.868 5.634 7.164 1.00 97.38 89 ILE A O 1
ATOM 734 N N . LEU A 1 90 ? -8.935 3.729 6.675 1.00 97.88 90 LEU A N 1
ATOM 735 C CA . LEU A 1 90 ? -7.809 2.834 6.926 1.00 97.88 90 LEU A CA 1
ATOM 736 C C . LEU A 1 90 ? -7.574 1.945 5.702 1.00 97.88 90 LEU A C 1
ATOM 738 O O . LEU A 1 90 ? -8.428 1.137 5.344 1.00 97.88 90 LEU A O 1
ATOM 742 N N . LEU A 1 91 ? -6.415 2.093 5.059 1.00 98.50 91 LEU A N 1
ATOM 743 C CA . LEU A 1 91 ? -6.054 1.329 3.861 1.00 98.50 91 LEU A CA 1
ATOM 744 C C . LEU A 1 91 ? -4.602 0.868 3.926 1.00 98.50 91 LEU A C 1
ATOM 746 O O . LEU A 1 91 ? -3.713 1.599 4.384 1.00 98.50 91 LEU A O 1
ATOM 750 N N . PHE A 1 92 ? -4.356 -0.325 3.394 1.00 98.69 92 PHE A N 1
ATOM 751 C CA . PHE A 1 92 ? -3.022 -0.696 2.959 1.00 98.69 92 PHE A CA 1
ATOM 752 C C . PHE A 1 92 ? -2.705 0.008 1.640 1.00 98.69 92 PHE A C 1
ATOM 754 O O . PHE A 1 92 ? -3.550 0.089 0.751 1.00 98.69 92 PHE A O 1
ATOM 761 N N . GLU A 1 93 ? -1.480 0.502 1.504 1.00 98.62 93 GLU A N 1
ATOM 762 C CA . GLU A 1 93 ? -0.978 1.135 0.288 1.00 98.62 93 GLU A CA 1
ATOM 763 C C . GLU A 1 93 ? 0.420 0.605 -0.030 1.00 98.62 93 GLU A C 1
ATOM 765 O O . GLU A 1 93 ? 1.339 0.686 0.790 1.00 98.62 93 GLU A O 1
ATOM 770 N N . PHE A 1 94 ? 0.597 0.091 -1.244 1.00 98.69 94 PHE A N 1
ATOM 771 C CA . PHE A 1 94 ? 1.920 -0.084 -1.823 1.00 98.69 94 PHE A CA 1
ATOM 772 C C . PHE A 1 94 ? 2.368 1.199 -2.507 1.00 98.69 94 PHE A C 1
ATOM 774 O O . PHE A 1 94 ? 1.713 1.670 -3.433 1.00 98.69 94 PHE A O 1
ATOM 781 N N . MET A 1 95 ? 3.535 1.702 -2.112 1.00 98.12 95 MET A N 1
ATOM 782 C CA . MET A 1 95 ? 4.304 2.676 -2.879 1.00 98.12 95 MET A CA 1
ATOM 783 C C . MET A 1 95 ? 5.216 1.924 -3.853 1.00 98.12 95 MET A C 1
ATOM 785 O O . MET A 1 95 ? 6.225 1.344 -3.437 1.00 98.12 95 MET A O 1
ATOM 789 N N . ASN A 1 96 ? 4.845 1.921 -5.131 1.00 97.50 96 ASN A N 1
ATOM 790 C CA . ASN A 1 96 ? 5.552 1.252 -6.220 1.00 97.50 96 ASN A CA 1
ATOM 791 C C . ASN A 1 96 ? 6.442 2.249 -6.979 1.00 97.50 96 ASN A C 1
ATOM 793 O O . ASN A 1 96 ? 6.036 2.866 -7.966 1.00 97.50 96 ASN A O 1
ATOM 797 N N . SER A 1 97 ? 7.657 2.435 -6.469 1.00 94.69 97 SER A N 1
ATOM 798 C CA . SER A 1 97 ? 8.664 3.328 -7.042 1.00 94.69 97 SER A CA 1
ATOM 799 C C . SER A 1 97 ? 9.614 2.560 -7.971 1.00 94.69 97 SER A C 1
ATOM 801 O O . SER A 1 97 ? 9.815 1.364 -7.777 1.00 94.69 97 SER A O 1
ATOM 803 N N . PRO A 1 98 ? 10.309 3.233 -8.912 1.00 91.81 98 PRO A N 1
ATOM 804 C CA . PRO A 1 98 ? 11.225 2.577 -9.855 1.00 91.81 98 PRO A CA 1
ATOM 805 C C . PRO A 1 98 ? 12.317 1.677 -9.244 1.00 91.81 98 PRO A C 1
ATOM 807 O O . PRO A 1 98 ? 12.892 0.868 -9.960 1.00 91.81 98 PRO A O 1
ATOM 810 N N . ASN A 1 99 ? 12.655 1.860 -7.965 1.00 93.25 99 ASN A N 1
ATOM 811 C CA . ASN A 1 99 ? 13.724 1.137 -7.269 1.00 93.25 99 ASN A CA 1
ATOM 812 C C . ASN A 1 99 ? 13.335 0.682 -5.852 1.00 93.25 99 ASN A C 1
ATOM 814 O O . ASN A 1 99 ? 14.203 0.394 -5.024 1.00 93.25 99 ASN A O 1
ATOM 818 N N . ARG A 1 100 ? 12.043 0.711 -5.511 1.00 96.25 100 ARG A N 1
ATOM 819 C CA . ARG A 1 100 ? 11.576 0.338 -4.175 1.00 96.25 100 ARG A CA 1
ATOM 820 C C . ARG A 1 100 ? 10.104 -0.022 -4.211 1.00 96.25 100 ARG A C 1
ATOM 822 O O . ARG A 1 100 ? 9.307 0.727 -4.763 1.00 96.25 100 ARG A O 1
ATOM 829 N N . LEU A 1 101 ? 9.755 -1.097 -3.513 1.00 98.25 101 LEU A N 1
ATOM 830 C CA . LEU A 1 101 ? 8.370 -1.441 -3.224 1.00 98.25 101 LEU A CA 1
ATOM 831 C C . LEU A 1 101 ? 8.172 -1.494 -1.712 1.00 98.25 101 LEU A C 1
ATOM 833 O O . LEU A 1 101 ? 8.822 -2.282 -1.019 1.00 98.25 101 LEU A O 1
ATOM 837 N N . LYS A 1 102 ? 7.290 -0.641 -1.191 1.00 98.25 102 LYS A N 1
ATOM 838 C CA . LYS A 1 102 ? 7.004 -0.557 0.244 1.00 98.25 102 LYS A CA 1
ATOM 839 C C . LYS A 1 102 ? 5.507 -0.643 0.486 1.00 98.25 102 LYS A C 1
ATOM 841 O O . LYS A 1 102 ? 4.762 0.134 -0.094 1.00 98.25 102 LYS A O 1
ATOM 846 N N . LEU A 1 103 ? 5.109 -1.536 1.382 1.00 98.62 103 LEU A N 1
ATOM 847 C CA . LEU A 1 103 ? 3.771 -1.602 1.946 1.00 98.62 103 LEU A CA 1
ATOM 848 C C . LEU A 1 103 ? 3.685 -0.691 3.171 1.00 98.62 103 LEU A C 1
ATOM 850 O O . LEU A 1 103 ? 4.591 -0.692 4.013 1.00 98.62 103 LEU A O 1
ATOM 854 N N . GLY A 1 104 ? 2.595 0.055 3.293 1.00 98.19 104 GLY A N 1
ATOM 855 C CA . GLY A 1 104 ? 2.225 0.787 4.497 1.00 98.19 104 GLY A CA 1
ATOM 856 C C . GLY A 1 104 ? 0.762 0.562 4.861 1.00 98.19 104 GLY A C 1
ATOM 857 O O . GLY A 1 104 ? -0.057 0.322 3.981 1.00 98.19 104 GLY A O 1
ATOM 858 N N . LEU A 1 105 ? 0.432 0.675 6.149 1.00 98.44 105 LEU A N 1
ATOM 859 C CA . LEU A 1 105 ? -0.947 0.859 6.614 1.00 98.44 105 LEU A CA 1
ATOM 860 C C . LEU A 1 105 ? -1.125 2.319 7.014 1.00 98.44 105 LEU A C 1
ATOM 862 O O . LEU A 1 105 ? -0.373 2.829 7.855 1.00 98.44 105 LEU A O 1
ATOM 866 N N . HIS A 1 106 ? -2.095 2.981 6.399 1.00 98.12 106 HIS A N 1
ATOM 867 C CA . HIS A 1 106 ? -2.285 4.420 6.492 1.00 98.12 106 HIS A CA 1
ATOM 868 C C . HIS A 1 106 ? -3.641 4.744 7.111 1.00 98.12 106 HIS A C 1
ATOM 870 O O . HIS A 1 106 ? -4.669 4.257 6.648 1.00 98.12 106 HIS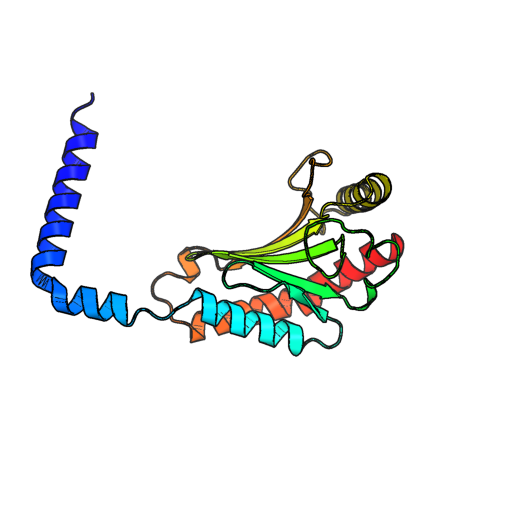 A O 1
ATOM 876 N N . ILE A 1 107 ? -3.623 5.627 8.109 1.00 97.88 107 ILE A N 1
ATOM 877 C CA . ILE A 1 107 ? -4.799 6.354 8.583 1.00 97.88 107 ILE A CA 1
ATOM 878 C C . ILE A 1 107 ? -4.941 7.592 7.693 1.00 97.88 107 ILE A C 1
ATOM 880 O O . ILE A 1 107 ? -4.120 8.515 7.763 1.00 97.88 107 ILE A O 1
ATOM 884 N N . GLY A 1 108 ? -5.951 7.577 6.834 1.00 97.25 108 GLY A N 1
ATOM 885 C CA . GLY A 1 108 ? -6.331 8.651 5.930 1.00 97.25 108 GLY A CA 1
ATOM 886 C C . GLY A 1 108 ? -7.227 9.710 6.580 1.00 97.25 108 GLY A C 1
ATOM 887 O O . GLY A 1 108 ? -7.680 9.536 7.714 1.00 97.25 108 GLY A O 1
ATOM 888 N N . PRO A 1 109 ? -7.444 10.845 5.897 1.00 97.12 109 PRO A N 1
ATOM 889 C CA . PRO A 1 109 ? -8.304 11.937 6.362 1.00 97.12 109 PRO A CA 1
ATOM 890 C C . PRO A 1 109 ? -9.724 11.458 6.699 1.00 97.12 109 PRO A C 1
ATOM 892 O O . PRO A 1 109 ? -10.247 10.563 6.046 1.00 97.12 109 PRO A O 1
ATOM 895 N N . GLY A 1 110 ? -10.324 12.068 7.720 1.00 95.88 110 GLY A N 1
ATOM 896 C CA . GLY A 1 110 ? -11.639 11.732 8.273 1.00 95.88 110 GLY A CA 1
ATOM 897 C C . GLY A 1 110 ? -11.792 12.325 9.682 1.00 95.88 110 GLY A C 1
ATOM 898 O O . GLY A 1 110 ? -10.946 13.130 10.087 1.00 95.88 110 GLY A O 1
ATOM 899 N N . PRO A 1 111 ? -12.814 11.929 10.457 1.00 95.69 111 PRO A N 1
ATOM 900 C CA . PRO A 1 111 ? -13.058 12.466 11.792 1.00 95.69 111 PRO A CA 1
ATOM 901 C C . PRO A 1 111 ? -11.884 12.262 12.760 1.00 95.69 111 PRO A C 1
ATOM 903 O O . PRO A 1 111 ? -11.445 11.134 13.007 1.00 95.69 111 PRO A O 1
ATOM 906 N N . ASP A 1 112 ? -11.426 13.351 13.381 1.00 95.00 112 ASP A N 1
ATOM 907 C CA . ASP A 1 112 ? -10.308 13.344 14.336 1.00 95.00 112 ASP A CA 1
ATOM 908 C C . ASP A 1 112 ? -10.459 12.326 15.483 1.00 95.00 112 ASP A C 1
ATOM 910 O O . ASP A 1 112 ? -9.474 11.644 15.771 1.00 95.00 112 ASP A O 1
ATOM 914 N N . PRO A 1 113 ? -11.643 12.123 16.104 1.00 94.81 113 PRO A N 1
ATOM 915 C CA . PRO A 1 113 ? -11.794 11.112 17.153 1.00 94.81 113 PRO A CA 1
ATOM 916 C C . PRO A 1 113 ? -11.471 9.688 16.679 1.00 94.81 113 PRO A C 1
ATOM 918 O O . PRO A 1 113 ? -10.842 8.919 17.405 1.00 94.81 113 PRO A O 1
ATOM 921 N N . ILE A 1 114 ? -11.856 9.344 15.445 1.00 94.62 114 ILE A N 1
ATOM 922 C CA . ILE A 1 114 ? -11.602 8.022 14.853 1.00 94.62 114 ILE A CA 1
ATOM 923 C C . ILE A 1 114 ? -10.116 7.889 14.512 1.00 94.62 114 ILE A C 1
ATOM 925 O O . ILE A 1 114 ? -9.481 6.893 14.862 1.00 94.62 114 ILE A O 1
ATOM 929 N N . ARG A 1 115 ? -9.533 8.929 13.901 1.00 96.38 115 ARG A N 1
ATOM 930 C CA . ARG A 1 115 ? -8.095 8.984 13.595 1.00 96.38 115 ARG A CA 1
ATOM 931 C C . ARG A 1 115 ? -7.249 8.823 14.856 1.00 96.38 115 ARG A C 1
ATOM 933 O O . ARG A 1 115 ? -6.293 8.050 14.846 1.00 96.38 115 ARG A O 1
ATOM 940 N N . GLN A 1 116 ? -7.606 9.521 15.936 1.00 95.50 116 GLN A N 1
ATOM 941 C CA . GLN A 1 116 ? -6.888 9.470 17.208 1.00 95.50 116 GLN A CA 1
ATOM 942 C C . GLN A 1 116 ? -6.978 8.084 17.839 1.00 95.50 116 GLN A C 1
ATOM 944 O O . GLN A 1 116 ? -5.951 7.547 18.239 1.00 95.50 116 GLN A O 1
ATOM 949 N N . ARG A 1 117 ? -8.163 7.462 17.844 1.00 94.69 117 ARG A N 1
ATOM 950 C CA . ARG A 1 117 ? -8.345 6.099 18.361 1.00 94.69 117 ARG A CA 1
ATOM 951 C C . ARG A 1 117 ? -7.452 5.083 17.640 1.00 94.69 117 ARG A C 1
ATOM 953 O O . ARG A 1 117 ? -6.727 4.336 18.293 1.00 94.69 117 ARG A O 1
ATOM 960 N N . LEU A 1 118 ? -7.444 5.099 16.304 1.00 95.88 118 LEU A N 1
ATOM 961 C CA . LEU A 1 118 ? -6.591 4.216 15.495 1.00 95.88 118 LEU A CA 1
ATOM 962 C C . LEU A 1 118 ? -5.097 4.471 15.740 1.00 95.88 118 LEU A C 1
ATOM 964 O O . LEU A 1 118 ? -4.297 3.537 15.813 1.00 95.88 118 LEU A O 1
ATOM 968 N N . PHE A 1 119 ? -4.709 5.738 15.874 1.00 96.31 119 PHE A N 1
ATOM 969 C CA . PHE A 1 119 ? -3.324 6.115 16.131 1.00 96.31 119 PHE A CA 1
ATOM 970 C C . PHE A 1 119 ? -2.860 5.695 17.533 1.00 96.31 119 PHE A C 1
ATOM 972 O O . PHE A 1 119 ? -1.772 5.134 17.671 1.00 96.31 119 PHE A O 1
ATOM 979 N N . ASP A 1 120 ? -3.693 5.894 18.554 1.00 94.94 120 ASP A N 1
ATOM 980 C CA . ASP A 1 120 ? -3.420 5.485 19.933 1.00 94.94 120 ASP A CA 1
ATOM 981 C C . ASP A 1 120 ? -3.335 3.964 20.058 1.00 94.94 120 ASP A C 1
ATOM 983 O O . ASP A 1 120 ? -2.442 3.452 20.737 1.00 94.94 120 ASP A O 1
ATOM 987 N N . MET A 1 121 ? -4.221 3.226 19.377 1.00 94.94 121 MET A N 1
ATOM 988 C CA . MET A 1 121 ? -4.118 1.769 19.285 1.00 94.94 121 MET A CA 1
ATOM 989 C C . MET A 1 121 ? -2.757 1.372 18.717 1.00 94.94 121 MET A C 1
ATOM 991 O O . MET A 1 121 ? -2.042 0.585 19.340 1.00 94.94 121 MET A O 1
ATOM 995 N N . ALA A 1 122 ? -2.346 1.967 17.593 1.00 95.62 122 ALA A N 1
ATOM 996 C CA . ALA A 1 122 ? -1.062 1.653 16.978 1.00 95.62 122 ALA A CA 1
ATOM 997 C C . ALA A 1 122 ? 0.122 1.937 17.922 1.00 95.62 122 ALA A C 1
ATOM 999 O O . ALA A 1 122 ? 1.071 1.155 17.977 1.00 95.62 122 ALA A O 1
ATOM 1000 N N . GLN A 1 123 ? 0.069 3.014 18.711 1.00 93.88 123 GLN A N 1
ATOM 1001 C CA . GLN A 1 123 ? 1.114 3.327 19.693 1.00 93.88 123 GLN A CA 1
ATOM 1002 C C . GLN A 1 123 ? 1.191 2.322 20.853 1.00 93.88 123 GLN A C 1
ATOM 1004 O O . GLN A 1 123 ? 2.272 2.120 21.409 1.00 93.88 123 GLN A O 1
ATOM 1009 N N . LYS A 1 124 ? 0.078 1.670 21.205 1.00 92.69 124 LYS A N 1
ATOM 1010 C CA . LYS A 1 124 ? 0.006 0.675 22.291 1.00 92.69 124 LYS A CA 1
ATOM 1011 C C . LYS A 1 124 ? 0.462 -0.728 21.883 1.00 92.69 124 LYS A C 1
ATOM 1013 O O . LYS A 1 124 ? 0.682 -1.557 22.761 1.00 92.69 124 LYS A O 1
ATOM 1018 N N . HIS A 1 125 ? 0.640 -0.991 20.587 1.00 92.81 125 HIS A N 1
ATOM 1019 C CA . HIS A 1 125 ? 0.905 -2.334 20.055 1.00 92.81 125 HIS A CA 1
ATOM 1020 C C . HIS A 1 125 ? 2.265 -2.493 19.324 1.00 92.81 125 HIS A C 1
ATOM 1022 O O . HIS A 1 125 ? 2.321 -3.078 18.232 1.00 92.81 125 HIS A O 1
ATOM 1028 N N . PRO A 1 126 ? 3.405 -2.030 19.881 1.00 90.56 126 PRO A N 1
ATOM 1029 C CA . PRO A 1 126 ? 4.715 -2.402 19.351 1.00 90.56 126 PRO A CA 1
ATOM 1030 C C . PRO A 1 126 ? 5.019 -3.895 19.631 1.00 90.56 126 PRO A C 1
ATOM 1032 O O . PRO A 1 126 ? 4.551 -4.448 20.623 1.00 90.56 126 PRO A O 1
ATOM 1035 N N . PRO A 1 127 ? 5.829 -4.578 18.796 1.00 90.88 127 PRO A N 1
ATOM 1036 C CA . PRO A 1 127 ? 6.529 -4.051 17.628 1.00 90.88 127 PRO A CA 1
ATOM 1037 C C . PRO A 1 127 ? 5.709 -4.109 16.330 1.00 90.88 127 PRO A C 1
ATOM 1039 O O . PRO A 1 127 ? 6.268 -3.753 15.292 1.00 90.88 127 PRO A O 1
ATOM 1042 N N . LEU A 1 128 ? 4.458 -4.593 16.381 1.00 93.62 128 LEU A N 1
ATOM 1043 C CA . LEU A 1 128 ? 3.607 -4.812 15.207 1.00 93.62 128 LEU A CA 1
ATOM 1044 C C . LEU A 1 128 ? 3.337 -3.495 14.483 1.00 93.62 128 LEU A C 1
ATOM 1046 O O . LEU A 1 128 ? 3.645 -3.367 13.301 1.00 93.62 128 LEU A O 1
ATOM 1050 N N . PHE A 1 129 ? 2.833 -2.503 15.212 1.00 95.25 129 PHE A N 1
ATOM 1051 C CA . PHE A 1 129 ? 2.665 -1.155 14.695 1.00 95.25 129 PHE A CA 1
ATOM 1052 C C . PHE A 1 129 ? 3.844 -0.277 15.107 1.00 95.25 129 PHE A C 1
ATOM 1054 O O . PHE A 1 129 ? 4.400 -0.385 16.203 1.00 95.25 129 PHE A O 1
ATOM 1061 N N . ARG A 1 130 ? 4.254 0.595 14.188 1.00 90.50 130 ARG A N 1
ATOM 1062 C CA . ARG A 1 130 ? 5.303 1.594 14.385 1.00 90.50 130 ARG A CA 1
ATOM 1063 C C . ARG A 1 130 ? 4.869 2.875 13.702 1.00 90.50 130 ARG A C 1
ATOM 1065 O O . ARG A 1 130 ? 4.972 3.006 12.480 1.00 90.50 130 ARG A O 1
ATOM 1072 N N . THR A 1 131 ? 4.389 3.821 14.498 1.00 89.12 131 THR A N 1
ATOM 1073 C CA . THR A 1 131 ? 3.990 5.129 13.989 1.00 89.12 131 THR A CA 1
ATOM 1074 C C . THR A 1 131 ? 5.227 5.899 13.528 1.00 89.12 131 THR A C 1
ATOM 1076 O O . THR A 1 131 ? 6.207 6.034 14.259 1.00 89.12 131 THR A O 1
ATOM 1079 N N . GLN A 1 132 ? 5.208 6.413 12.296 1.00 82.94 132 GLN A N 1
ATOM 1080 C CA . GLN A 1 132 ? 6.326 7.227 11.784 1.00 82.94 132 GLN A CA 1
ATOM 1081 C C . GLN A 1 132 ? 6.351 8.638 12.395 1.00 82.94 132 GLN A C 1
ATOM 1083 O O . GLN A 1 132 ? 7.388 9.297 12.414 1.00 82.94 132 GLN A O 1
ATOM 1088 N N . SER A 1 133 ? 5.209 9.091 12.909 1.00 87.56 133 SER A N 1
ATOM 1089 C CA . SER A 1 133 ? 5.031 10.380 13.576 1.00 87.56 133 SER A CA 1
ATOM 1090 C C . SER A 1 133 ? 4.760 10.170 15.067 1.00 87.56 133 SER A C 1
ATOM 1092 O O . SER A 1 133 ? 4.259 9.118 15.469 1.00 87.56 133 SER A O 1
ATOM 1094 N N . LYS A 1 134 ? 5.088 11.176 15.890 1.00 86.62 134 LYS A N 1
ATOM 1095 C CA . LYS A 1 134 ? 4.813 11.166 17.341 1.00 86.62 134 LYS A CA 1
ATOM 1096 C C . LYS A 1 134 ? 3.368 11.547 17.683 1.00 86.62 134 LYS A C 1
ATOM 1098 O O . LYS A 1 134 ? 2.899 11.217 18.764 1.00 86.62 134 LYS A O 1
ATOM 1103 N N . SER A 1 135 ? 2.684 12.225 16.766 1.00 91.12 135 SER A N 1
ATOM 1104 C CA . SER A 1 135 ? 1.309 12.711 16.897 1.00 91.12 135 SER A CA 1
ATOM 1105 C C . SER A 1 135 ? 0.546 12.518 15.585 1.00 91.12 135 SER A C 1
ATOM 1107 O O . SER A 1 135 ? 1.147 12.202 14.549 1.00 91.12 135 SER A O 1
ATOM 1109 N N . LEU A 1 136 ? -0.769 12.751 15.612 1.00 92.69 136 LEU A N 1
ATOM 1110 C CA . LEU A 1 136 ? -1.559 12.864 14.390 1.00 92.69 136 LEU A CA 1
ATOM 1111 C C . LEU A 1 136 ? -1.005 13.971 13.489 1.00 92.69 136 LEU A C 1
ATOM 1113 O O . LEU A 1 136 ? -0.688 15.073 13.938 1.00 92.69 136 LEU A O 1
ATOM 1117 N N . ASN A 1 137 ? -0.891 13.653 12.203 1.00 92.56 137 ASN A N 1
ATOM 1118 C CA . ASN A 1 137 ? -0.626 14.633 11.164 1.00 92.56 137 ASN A CA 1
ATOM 1119 C C . ASN A 1 137 ? -1.963 15.167 10.644 1.00 92.56 137 ASN A C 1
ATOM 1121 O O . ASN A 1 137 ? -3.018 14.573 10.867 1.00 92.56 137 ASN A O 1
ATOM 1125 N N . ARG A 1 138 ? -1.911 16.247 9.859 1.00 89.12 138 ARG A N 1
ATOM 1126 C CA . ARG A 1 138 ? -3.111 16.882 9.296 1.00 89.12 138 ARG A CA 1
ATOM 1127 C C . ARG A 1 138 ? -3.978 15.939 8.451 1.00 89.12 138 ARG A C 1
ATOM 1129 O O . ARG A 1 138 ? -5.185 16.121 8.412 1.00 89.12 138 ARG A O 1
ATOM 1136 N N . GLN A 1 139 ? -3.378 14.982 7.741 1.00 90.31 139 GLN A N 1
ATOM 1137 C CA . GLN A 1 139 ? -4.120 14.119 6.808 1.00 90.31 139 GLN A CA 1
ATOM 1138 C C . GLN A 1 139 ? -3.722 12.650 6.889 1.00 90.31 139 GLN A C 1
ATOM 1140 O O . GLN A 1 139 ? -4.594 11.798 6.988 1.00 90.31 139 GLN A O 1
ATOM 1145 N N . PHE A 1 140 ? -2.428 12.328 6.900 1.00 96.06 140 PHE A N 1
ATOM 1146 C CA . PHE A 1 140 ? -1.987 10.936 6.797 1.00 96.06 140 PHE A CA 1
ATOM 1147 C C . PHE A 1 140 ? -1.043 10.538 7.921 1.00 96.06 140 PHE A C 1
ATOM 1149 O O . PHE A 1 140 ? -0.050 11.221 8.186 1.00 96.06 140 PHE A O 1
ATOM 1156 N N . ASN A 1 141 ? -1.311 9.388 8.531 1.00 97.25 141 ASN A N 1
ATOM 1157 C CA . ASN A 1 141 ? -0.419 8.754 9.492 1.00 97.25 141 ASN A CA 1
ATOM 1158 C C . ASN A 1 141 ? -0.142 7.316 9.056 1.00 97.25 141 ASN A C 1
ATOM 1160 O O . ASN A 1 141 ? -1.066 6.528 8.893 1.00 97.25 141 ASN A O 1
ATOM 1164 N N . VAL A 1 142 ? 1.134 6.966 8.896 1.00 97.19 142 VAL A N 1
ATOM 1165 C CA . VAL A 1 142 ? 1.544 5.583 8.630 1.00 97.19 142 VAL A CA 1
ATOM 1166 C C . VAL A 1 142 ? 1.804 4.887 9.958 1.00 97.19 142 VAL A C 1
ATOM 1168 O O . VAL A 1 142 ? 2.653 5.342 10.733 1.00 97.19 142 VAL A O 1
ATOM 1171 N N . ILE A 1 143 ? 1.079 3.798 10.206 1.00 97.00 143 ILE A N 1
ATOM 1172 C CA . ILE A 1 143 ? 1.116 3.051 11.473 1.00 97.00 143 ILE A CA 1
ATOM 1173 C C . ILE A 1 143 ? 1.759 1.666 11.352 1.00 97.00 143 ILE A C 1
ATOM 1175 O O . ILE A 1 143 ? 2.192 1.102 12.351 1.00 97.00 143 ILE A O 1
ATOM 1179 N N . TYR A 1 144 ? 1.890 1.136 10.139 1.00 97.56 144 TYR A N 1
ATOM 1180 C CA . TYR A 1 144 ? 2.654 -0.075 9.836 1.00 97.56 144 TYR A CA 1
ATOM 1181 C C . TYR A 1 144 ? 3.427 0.140 8.537 1.00 97.56 144 TYR A C 1
ATOM 1183 O O . TYR A 1 144 ? 2.987 0.890 7.665 1.00 97.56 144 TYR A O 1
ATOM 1191 N N . GLY A 1 145 ? 4.586 -0.503 8.400 1.00 96.56 145 GLY A N 1
ATOM 1192 C CA . GLY A 1 145 ? 5.350 -0.454 7.163 1.00 96.56 145 GLY A CA 1
ATOM 1193 C C . GLY A 1 145 ? 6.274 -1.650 6.991 1.00 96.56 145 GLY A C 1
ATOM 1194 O O . GLY A 1 145 ? 6.973 -2.032 7.927 1.00 96.56 145 GLY A O 1
ATOM 1195 N N . LYS A 1 146 ? 6.320 -2.185 5.771 1.00 96.62 146 LYS A N 1
ATOM 1196 C CA . LYS A 1 146 ? 7.170 -3.314 5.383 1.00 96.62 146 LYS A CA 1
ATOM 1197 C C . LYS A 1 146 ? 7.732 -3.086 3.985 1.00 96.62 146 LYS A C 1
ATOM 1199 O O . LYS A 1 146 ? 6.994 -2.788 3.051 1.00 96.62 146 LYS A O 1
ATOM 1204 N N . SER A 1 147 ? 9.048 -3.189 3.838 1.00 97.31 147 SER A N 1
ATOM 1205 C CA . SER A 1 147 ? 9.676 -3.170 2.514 1.00 97.31 147 SER A CA 1
ATOM 1206 C C . SER A 1 147 ? 9.540 -4.549 1.883 1.00 97.31 147 SER A C 1
ATOM 1208 O O . SER A 1 147 ? 9.908 -5.534 2.513 1.00 97.31 147 SER A O 1
ATOM 1210 N N . PHE A 1 148 ? 9.025 -4.598 0.658 1.00 97.81 148 PHE A N 1
ATOM 1211 C CA . PHE A 1 148 ? 8.988 -5.813 -0.158 1.00 97.81 148 PHE A CA 1
ATOM 1212 C C . PHE A 1 148 ? 10.197 -5.871 -1.083 1.00 97.81 148 PHE A C 1
ATOM 1214 O O . PHE A 1 148 ? 10.765 -6.930 -1.276 1.00 97.81 148 PHE A O 1
ATOM 1221 N N . LEU A 1 149 ? 10.604 -4.730 -1.645 1.00 97.12 149 LEU A N 1
ATOM 1222 C CA . LEU A 1 149 ? 11.777 -4.641 -2.510 1.00 97.12 149 LEU A CA 1
ATOM 1223 C C . LEU A 1 149 ? 12.575 -3.382 -2.178 1.00 97.12 149 LEU A C 1
ATOM 1225 O O . LEU A 1 149 ? 12.015 -2.297 -1.988 1.00 97.12 149 LEU A O 1
ATOM 1229 N N . MET A 1 150 ? 13.889 -3.527 -2.143 1.00 96.19 150 MET A N 1
ATOM 1230 C CA . MET A 1 150 ? 14.902 -2.505 -1.905 1.00 96.19 150 MET A CA 1
ATOM 1231 C C . MET A 1 150 ? 15.702 -2.258 -3.194 1.00 96.19 150 MET A C 1
ATOM 1233 O O . MET A 1 150 ? 15.662 -3.094 -4.088 1.00 96.19 150 MET A O 1
ATOM 1237 N N . PRO A 1 151 ? 16.477 -1.160 -3.308 1.00 94.06 151 PRO A N 1
ATOM 1238 C CA . PRO A 1 151 ? 17.196 -0.834 -4.547 1.00 94.06 151 PRO A CA 1
ATOM 1239 C C . PRO A 1 151 ? 18.045 -1.974 -5.124 1.00 94.06 151 PRO A C 1
ATOM 1241 O O . PRO A 1 151 ? 17.980 -2.217 -6.322 1.00 94.06 151 PRO A O 1
ATOM 1244 N N . LYS A 1 152 ? 18.737 -2.729 -4.261 1.00 92.62 152 LYS A N 1
ATOM 1245 C CA . LYS A 1 152 ? 19.533 -3.907 -4.641 1.00 92.62 152 LYS A CA 1
ATOM 1246 C C . LYS A 1 152 ? 18.730 -5.002 -5.354 1.00 92.62 152 LYS A C 1
ATOM 1248 O O . LYS A 1 152 ? 19.287 -5.745 -6.143 1.00 92.62 152 LYS A O 1
ATOM 1253 N N . ASP A 1 153 ? 17.429 -5.105 -5.084 1.00 91.88 153 ASP A N 1
ATOM 1254 C CA . ASP A 1 153 ? 16.577 -6.147 -5.660 1.00 91.88 153 ASP A CA 1
ATOM 1255 C C . ASP A 1 153 ? 16.185 -5.800 -7.107 1.00 91.88 153 ASP A C 1
ATOM 1257 O O . ASP A 1 153 ? 15.696 -6.663 -7.828 1.00 91.88 153 ASP A O 1
ATOM 1261 N N . TYR A 1 154 ? 16.417 -4.548 -7.532 1.00 89.44 154 TYR A N 1
ATOM 1262 C CA . TYR A 1 154 ? 16.220 -4.058 -8.900 1.00 89.44 154 TYR A CA 1
ATOM 1263 C C . TYR A 1 154 ? 17.506 -4.088 -9.742 1.00 89.44 154 TYR A C 1
ATOM 1265 O O . TYR A 1 154 ? 17.441 -3.848 -10.948 1.00 89.44 154 TYR A O 1
ATOM 1273 N N . GLU A 1 155 ? 18.663 -4.354 -9.132 1.00 86.88 155 GLU A N 1
ATOM 1274 C CA . GLU A 1 155 ? 19.946 -4.451 -9.831 1.00 86.88 155 GLU A CA 1
ATOM 1275 C C . GLU A 1 155 ? 20.010 -5.779 -10.599 1.00 86.88 155 GLU A C 1
ATOM 1277 O O . GLU A 1 155 ? 19.762 -6.840 -10.032 1.00 86.88 155 GLU A O 1
ATOM 1282 N N . ASP A 1 156 ? 20.282 -5.714 -11.907 1.00 75.81 156 ASP A N 1
ATOM 1283 C CA . ASP A 1 156 ? 20.442 -6.870 -12.807 1.00 75.81 156 ASP A CA 1
ATOM 1284 C C . ASP A 1 156 ? 19.307 -7.920 -12.763 1.00 75.81 156 ASP A C 1
ATOM 1286 O O . ASP A 1 156 ? 19.496 -9.091 -13.096 1.00 75.81 156 ASP A O 1
ATOM 1290 N N . THR A 1 157 ? 18.096 -7.498 -12.386 1.00 79.44 157 THR A N 1
ATOM 1291 C CA . THR A 1 157 ? 16.918 -8.366 -12.259 1.00 79.44 157 THR A CA 1
ATOM 1292 C C . THR A 1 157 ? 15.966 -8.239 -13.450 1.00 79.44 157 THR A C 1
ATOM 1294 O O . THR A 1 157 ? 15.954 -7.238 -14.173 1.00 79.44 157 THR A O 1
ATOM 1297 N N . ASN A 1 158 ? 15.086 -9.226 -13.618 1.00 84.25 158 ASN A N 1
ATOM 1298 C CA . ASN A 1 158 ? 13.971 -9.161 -14.559 1.00 84.25 158 ASN A CA 1
ATOM 1299 C C . ASN A 1 158 ? 12.620 -9.201 -13.827 1.00 84.25 158 ASN A C 1
ATOM 1301 O O . ASN A 1 158 ? 12.536 -9.430 -12.620 1.00 84.25 158 ASN A O 1
ATOM 1305 N N . ILE A 1 159 ? 11.539 -8.969 -14.571 1.00 86.06 159 ILE A N 1
ATOM 1306 C CA . ILE A 1 159 ? 10.198 -8.877 -13.990 1.00 86.06 159 ILE A CA 1
ATOM 1307 C C . ILE A 1 159 ? 9.708 -10.187 -13.361 1.00 86.06 159 ILE A C 1
ATOM 1309 O O . ILE A 1 159 ? 8.983 -10.158 -12.370 1.00 86.06 159 ILE A O 1
ATOM 1313 N N . GLU A 1 160 ? 10.122 -11.333 -13.899 1.00 87.56 160 GLU A N 1
ATOM 1314 C CA . GLU A 1 160 ? 9.751 -12.640 -13.358 1.00 87.56 160 GLU A CA 1
ATOM 1315 C C . GLU A 1 160 ? 10.376 -12.840 -11.973 1.00 87.56 160 GLU A C 1
ATOM 1317 O O . GLU A 1 160 ? 9.699 -13.269 -11.037 1.00 87.56 160 GLU A O 1
ATOM 1322 N N . GLN A 1 161 ? 11.649 -12.467 -11.823 1.00 91.00 161 GLN A N 1
ATOM 1323 C CA . GLN A 1 161 ? 12.358 -12.564 -10.554 1.00 91.00 161 GLN A CA 1
ATOM 1324 C C . GLN A 1 161 ? 11.802 -11.583 -9.515 1.00 91.00 161 GLN A C 1
ATOM 1326 O O . GLN A 1 161 ? 11.555 -11.985 -8.378 1.00 91.00 161 GLN A O 1
ATOM 1331 N N . LEU A 1 162 ? 11.511 -10.337 -9.912 1.00 93.31 162 LEU A N 1
ATOM 1332 C CA . LEU A 1 162 ? 10.801 -9.386 -9.048 1.00 93.31 162 LEU A CA 1
ATOM 1333 C C . LEU A 1 162 ? 9.450 -9.946 -8.594 1.00 93.31 162 LEU A C 1
ATOM 1335 O O . LEU A 1 162 ? 9.120 -9.884 -7.413 1.00 93.31 162 LEU A O 1
ATOM 1339 N N . GLY A 1 163 ? 8.688 -10.543 -9.513 1.00 95.56 163 GLY A N 1
ATOM 1340 C CA . GLY A 1 163 ? 7.417 -11.188 -9.202 1.00 95.56 163 GLY A CA 1
ATOM 1341 C C . GLY A 1 163 ? 7.556 -12.303 -8.161 1.00 95.56 163 GLY A C 1
ATOM 1342 O O . GLY A 1 163 ? 6.734 -12.383 -7.251 1.00 95.56 163 GLY A O 1
ATOM 1343 N N . LYS A 1 164 ? 8.600 -13.139 -8.247 1.00 96.19 164 LYS A N 1
ATOM 1344 C CA . LYS A 1 164 ?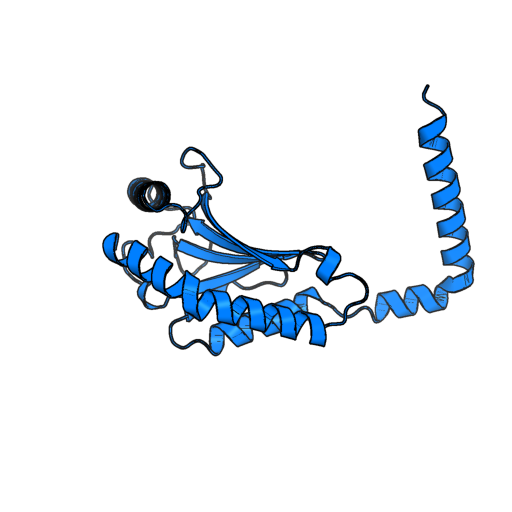 8.873 -14.201 -7.259 1.00 96.19 164 LYS A CA 1
ATOM 1345 C C . LYS A 1 164 ? 9.160 -13.631 -5.868 1.00 96.19 164 LYS A C 1
ATOM 1347 O O . LYS A 1 164 ? 8.550 -14.085 -4.900 1.00 96.19 164 LYS A O 1
ATOM 1352 N N . GLU A 1 165 ? 10.015 -12.614 -5.767 1.00 96.62 165 GLU A N 1
ATOM 1353 C CA . GLU A 1 165 ? 10.321 -11.971 -4.480 1.00 96.62 165 GLU A CA 1
ATOM 1354 C C . GLU A 1 165 ? 9.096 -11.263 -3.881 1.00 96.62 165 GLU A C 1
ATOM 1356 O O . GLU A 1 165 ? 8.827 -11.388 -2.685 1.00 96.62 165 GLU A O 1
ATOM 1361 N N . ILE A 1 166 ? 8.281 -10.597 -4.710 1.00 98.19 166 ILE A N 1
ATOM 1362 C CA . ILE A 1 166 ? 7.020 -9.982 -4.266 1.00 98.19 166 ILE A CA 1
ATOM 1363 C C . ILE A 1 166 ? 6.086 -11.036 -3.669 1.00 98.19 166 ILE A C 1
ATOM 1365 O O . ILE A 1 166 ? 5.569 -10.831 -2.572 1.00 98.19 166 ILE A O 1
ATOM 1369 N N . ARG A 1 167 ? 5.882 -12.171 -4.352 1.00 98.38 167 ARG A N 1
ATOM 1370 C CA . ARG A 1 167 ? 5.001 -13.251 -3.871 1.00 98.38 167 ARG A CA 1
ATOM 1371 C C . ARG A 1 167 ? 5.501 -13.868 -2.569 1.00 98.38 167 ARG A C 1
ATOM 1373 O O . ARG A 1 167 ? 4.695 -14.175 -1.695 1.00 98.38 167 ARG A O 1
ATOM 1380 N N . LYS A 1 168 ? 6.818 -14.009 -2.413 1.00 97.81 168 LYS A N 1
ATOM 1381 C CA . LYS A 1 168 ? 7.431 -14.476 -1.166 1.00 97.81 168 LYS A CA 1
ATOM 1382 C C . LYS A 1 168 ? 7.110 -13.532 -0.004 1.00 97.81 168 LYS A C 1
ATOM 1384 O O . LYS A 1 168 ? 6.565 -13.969 1.006 1.00 97.81 168 LYS A O 1
ATOM 1389 N N . HIS A 1 169 ? 7.376 -12.236 -0.165 1.00 98.25 169 HIS A N 1
ATOM 1390 C CA . HIS A 1 169 ? 7.073 -11.242 0.868 1.00 98.25 169 HIS A CA 1
ATOM 1391 C C . HIS A 1 169 ? 5.574 -11.085 1.135 1.00 98.25 169 HIS A C 1
ATOM 1393 O O . HIS A 1 169 ? 5.178 -10.856 2.281 1.00 98.25 169 HIS A O 1
ATOM 1399 N N . TRP A 1 170 ? 4.744 -11.239 0.102 1.00 98.50 170 TRP A N 1
ATOM 1400 C CA . TRP A 1 170 ? 3.292 -11.263 0.231 1.00 98.50 170 TRP A CA 1
ATOM 1401 C C . TRP A 1 170 ? 2.834 -12.425 1.106 1.00 98.50 170 TRP A C 1
ATOM 1403 O O . TRP A 1 170 ? 2.137 -12.195 2.087 1.00 98.50 170 TRP A O 1
ATOM 1413 N N . SER A 1 171 ? 3.295 -13.645 0.822 1.00 97.88 171 SER A N 1
ATOM 1414 C CA . SER A 1 171 ? 2.948 -14.831 1.610 1.00 97.88 171 SER A CA 1
ATOM 1415 C C . SER A 1 171 ? 3.371 -14.689 3.078 1.00 97.88 171 SER A C 1
ATOM 1417 O O . SER A 1 171 ? 2.606 -15.020 3.984 1.00 97.88 171 SER A O 1
ATOM 1419 N N . GLU A 1 172 ? 4.551 -14.118 3.345 1.00 96.94 172 GLU A N 1
ATOM 1420 C CA . GLU A 1 172 ? 4.990 -13.802 4.711 1.00 96.94 172 GLU A CA 1
ATOM 1421 C C . GLU A 1 172 ? 4.091 -12.759 5.393 1.00 96.94 172 GLU A C 1
ATOM 1423 O O . GLU A 1 172 ? 3.816 -12.870 6.587 1.00 96.94 172 GLU A O 1
ATOM 1428 N N . PHE A 1 173 ? 3.664 -11.721 4.668 1.00 97.69 173 PHE A N 1
ATOM 1429 C CA . PHE A 1 173 ? 2.738 -10.708 5.176 1.00 97.69 173 PHE A CA 1
ATOM 1430 C C . PHE A 1 173 ? 1.363 -11.311 5.486 1.00 97.69 173 PHE A C 1
ATOM 1432 O O . PHE A 1 173 ? 0.864 -11.133 6.593 1.00 97.69 173 PHE A O 1
ATOM 1439 N N . GLU A 1 174 ? 0.790 -12.059 4.549 1.00 96.81 174 GLU A N 1
ATOM 1440 C CA . GLU A 1 174 ? -0.541 -12.658 4.651 1.00 96.81 174 GLU A CA 1
ATOM 1441 C C . GLU A 1 174 ? -0.631 -13.700 5.772 1.00 96.81 174 GLU A C 1
ATOM 1443 O O . GLU A 1 174 ? -1.616 -13.734 6.504 1.00 96.81 174 GLU A O 1
ATOM 1448 N N . SER A 1 175 ? 0.410 -14.515 5.957 1.00 96.50 175 SER A N 1
ATOM 1449 C CA . SER A 1 175 ? 0.424 -15.564 6.986 1.00 96.50 175 SER A CA 1
ATOM 1450 C C . SER A 1 175 ? 0.764 -15.063 8.392 1.00 96.50 175 SER A C 1
ATOM 1452 O O . SER A 1 175 ? 0.348 -15.685 9.368 1.00 96.50 175 SER A O 1
ATOM 1454 N N . ASN A 1 176 ? 1.505 -13.955 8.523 1.00 95.88 176 ASN A N 1
ATOM 1455 C CA . ASN A 1 176 ? 2.020 -13.507 9.824 1.00 95.88 176 ASN A CA 1
ATOM 1456 C C . ASN A 1 176 ? 1.502 -12.134 10.245 1.00 95.88 176 ASN A C 1
ATOM 1458 O O . ASN A 1 176 ? 0.976 -11.980 11.347 1.00 95.88 176 ASN A O 1
ATOM 1462 N N . ASP A 1 177 ? 1.693 -11.121 9.405 1.00 96.50 177 ASP A N 1
ATOM 1463 C CA . ASP A 1 177 ? 1.451 -9.731 9.789 1.00 96.50 177 ASP A CA 1
ATOM 1464 C C . ASP A 1 177 ? -0.036 -9.393 9.690 1.00 96.50 177 ASP A C 1
ATOM 1466 O O . ASP A 1 177 ? -0.605 -8.847 10.636 1.00 96.50 177 ASP A O 1
ATOM 1470 N N . LEU A 1 178 ? -0.675 -9.762 8.576 1.00 97.19 178 LEU A N 1
ATOM 1471 C CA . LEU A 1 178 ? -2.071 -9.445 8.301 1.00 97.19 178 LEU A CA 1
ATOM 1472 C C . LEU A 1 178 ? -3.009 -9.954 9.411 1.00 97.19 178 LEU A C 1
ATOM 1474 O O . LEU A 1 178 ? -3.704 -9.114 9.976 1.00 97.19 178 LEU A O 1
ATOM 1478 N N . PRO A 1 179 ? -2.992 -11.233 9.846 1.00 96.81 179 PRO A N 1
ATOM 1479 C CA . PRO A 1 179 ? -3.926 -11.719 10.865 1.00 96.81 179 PRO A CA 1
ATOM 1480 C C . PRO A 1 179 ? -3.767 -11.001 12.210 1.00 96.81 179 PRO A C 1
ATOM 1482 O O . PRO A 1 179 ? -4.746 -10.757 12.912 1.00 96.81 179 PRO A O 1
ATOM 1485 N N . ARG A 1 180 ? -2.534 -10.615 12.562 1.00 96.44 180 ARG A N 1
ATOM 1486 C CA . ARG A 1 180 ? -2.241 -9.865 13.791 1.00 96.44 180 ARG A CA 1
ATOM 1487 C C . ARG A 1 180 ? -2.732 -8.423 13.705 1.00 96.44 180 ARG A C 1
ATOM 1489 O O . ARG A 1 180 ? -3.224 -7.896 14.698 1.00 96.44 180 ARG A O 1
ATOM 1496 N N . ILE A 1 181 ? -2.605 -7.797 12.532 1.00 97.06 181 ILE A N 1
ATOM 1497 C CA . ILE A 1 181 ? -3.155 -6.462 12.273 1.00 97.06 181 ILE A CA 1
ATOM 1498 C C . ILE A 1 181 ? -4.682 -6.507 12.355 1.00 97.06 181 ILE A C 1
ATOM 1500 O O . ILE A 1 181 ? -5.263 -5.672 13.040 1.00 97.06 181 ILE A O 1
ATOM 1504 N N . LEU A 1 182 ? -5.323 -7.491 11.715 1.00 96.00 182 LEU A N 1
ATOM 1505 C CA . LEU A 1 182 ? -6.778 -7.669 11.764 1.00 96.00 182 LEU A CA 1
ATOM 1506 C C . LEU A 1 182 ? -7.280 -7.806 13.202 1.00 96.00 182 LEU A C 1
ATOM 1508 O O . LEU A 1 182 ? -8.190 -7.084 13.601 1.00 96.00 182 LEU A O 1
ATOM 1512 N N . ALA A 1 183 ? -6.644 -8.673 13.996 1.00 94.50 183 ALA A N 1
ATOM 1513 C CA . ALA A 1 183 ? -7.002 -8.872 15.396 1.00 94.50 183 ALA A CA 1
ATOM 1514 C C . ALA A 1 183 ? -6.934 -7.565 16.205 1.00 94.50 183 ALA A C 1
ATOM 1516 O O . ALA A 1 183 ? -7.888 -7.231 16.897 1.00 94.50 183 ALA A O 1
ATOM 1517 N N . ALA A 1 184 ? -5.857 -6.789 16.056 1.00 93.81 184 ALA A N 1
ATOM 1518 C CA . ALA A 1 184 ? -5.697 -5.527 16.777 1.00 93.81 184 ALA A CA 1
ATOM 1519 C C . ALA A 1 184 ? -6.703 -4.439 16.352 1.00 93.81 184 ALA A C 1
ATOM 1521 O O . ALA A 1 184 ? -7.095 -3.616 17.172 1.00 93.81 184 ALA A O 1
ATOM 1522 N N . ILE A 1 185 ? -7.124 -4.417 15.082 1.00 93.19 185 ILE A N 1
ATOM 1523 C CA . ILE A 1 185 ? -8.131 -3.460 14.594 1.00 93.19 185 ILE A CA 1
ATOM 1524 C C . ILE A 1 185 ? -9.543 -3.863 15.025 1.00 93.19 185 ILE A C 1
ATOM 1526 O O . ILE A 1 185 ? -10.363 -2.994 15.324 1.00 93.19 185 ILE A O 1
ATOM 1530 N N . ARG A 1 186 ? -9.834 -5.166 15.092 1.00 88.69 186 ARG A N 1
ATOM 1531 C CA . ARG A 1 186 ? -11.144 -5.677 15.507 1.00 88.69 186 ARG A CA 1
ATOM 1532 C C . ARG A 1 186 ? -11.513 -5.243 16.925 1.00 88.69 186 ARG A C 1
ATOM 1534 O O . ARG A 1 186 ? -12.669 -4.919 17.161 1.00 88.69 186 ARG A O 1
ATOM 1541 N N . ASP A 1 187 ? -10.538 -5.160 17.825 1.00 77.94 187 ASP A N 1
ATOM 1542 C CA . ASP A 1 187 ? -10.744 -4.681 19.200 1.00 77.94 187 ASP A CA 1
ATOM 1543 C C . ASP A 1 187 ? -11.068 -3.170 19.272 1.00 77.94 187 ASP A C 1
ATOM 1545 O O . ASP A 1 187 ? -11.545 -2.672 20.295 1.00 77.94 187 ASP A O 1
ATOM 1549 N N . GLU A 1 188 ? -10.846 -2.427 18.181 1.00 71.88 188 GLU A N 1
ATOM 1550 C CA . GLU A 1 188 ? -11.116 -0.989 18.071 1.00 71.88 188 GLU A CA 1
ATOM 1551 C C . GLU A 1 188 ? -12.327 -0.632 17.192 1.00 71.88 188 GLU A C 1
ATOM 1553 O O . GLU A 1 188 ? -12.674 0.549 17.081 1.00 71.88 188 GLU A O 1
ATOM 1558 N N . SER A 1 189 ? -12.952 -1.623 16.555 1.00 58.91 189 SER A N 1
ATOM 1559 C CA . SER A 1 189 ? -14.086 -1.454 15.632 1.00 58.91 189 SER A CA 1
ATOM 1560 C C . SER A 1 189 ? -15.412 -1.502 16.380 1.00 58.91 189 SER A C 1
ATOM 1562 O O . SER A 1 189 ? -16.240 -0.591 16.148 1.00 58.91 189 SER A O 1
#